Protein AF-A0A812SVC3-F1 (afdb_monomer_lite)

Sequence (227 aa):
NTCVLRSTDLGKRIGLVLLKLVWSSFFDDFTNVTRDVLANNTRWAIETLFDLLGVNFDRDGKKAPPYAPVFNMLGLQMDLAESCERRISVGHTDSRRSELLEFLQSILDQGSLEPRVFERLRGRMVFFEGFSFGRVPNRAVRTLSAACRNASTSDRLHRELVLCIGALMDRVKCASPLIIQPCSRETWILFTDGACEPEKCWGGVGAVLFGPNRRVYPGYDKEQRAA

Secondary structure (DSSP, 8-state):
------HHHHHHHIIIIIS--EEEEETTEEEEE--GGGHHHHHHHHHHHHHHHT----SSSTTSPPP-SEEEETTEEEE-TTGGGT-EEEEE-HHHHHHHHHHHHHHHHH-EE-HHHHHHHHHHHHHHHHTBSSSTTHHHHHHHHHHHHH--S-EE--HHHHHHHHHHHHHHHHPPBEEE-PPPS---EEEEEEEEEGGGTEEEEEEEEE-TTS-EEE---EEEE--

Organism: Symbiodinium pilosum (NCBI:txid2952)

Structure (mmCIF, N/CA/C/O backbone):
data_AF-A0A812SVC3-F1
#
_entry.id   AF-A0A812SVC3-F1
#
loop_
_atom_site.group_PDB
_atom_site.id
_atom_site.type_symbol
_atom_site.label_atom_id
_atom_site.label_alt_id
_atom_site.label_comp_id
_atom_site.label_asym_id
_atom_site.label_entity_id
_atom_site.label_seq_id
_atom_site.pdbx_PDB_ins_code
_atom_site.Cartn_x
_atom_site.Cartn_y
_atom_site.Cartn_z
_atom_site.occupancy
_atom_site.B_iso_or_equiv
_atom_site.auth_seq_id
_atom_site.auth_comp_id
_atom_site.auth_asym_id
_atom_site.auth_atom_id
_atom_site.pdbx_PDB_model_num
ATOM 1 N N . ASN A 1 1 ? 37.285 15.388 2.255 1.00 31.94 1 ASN A N 1
ATOM 2 C CA . ASN A 1 1 ? 36.191 16.048 1.510 1.00 31.94 1 ASN A CA 1
ATOM 3 C C . ASN A 1 1 ? 35.241 15.013 0.941 1.00 31.94 1 ASN A C 1
ATOM 5 O O . ASN A 1 1 ? 35.299 14.704 -0.240 1.00 31.94 1 ASN A O 1
ATOM 9 N N . THR A 1 2 ? 34.382 14.452 1.785 1.00 25.86 2 THR A N 1
ATOM 10 C CA . THR A 1 2 ? 33.339 13.515 1.357 1.00 25.86 2 THR A CA 1
ATOM 11 C C . THR A 1 2 ? 32.116 14.349 1.006 1.00 25.86 2 THR A C 1
ATOM 13 O O . THR A 1 2 ? 31.318 14.709 1.868 1.00 25.86 2 THR A O 1
ATOM 16 N N . CYS A 1 3 ? 32.032 14.764 -0.256 1.00 27.50 3 CYS A N 1
ATOM 17 C CA . CYS A 1 3 ? 30.838 15.407 -0.780 1.00 27.50 3 CYS A CA 1
ATOM 18 C C . CYS A 1 3 ? 29.759 14.326 -0.893 1.00 27.50 3 CYS A C 1
ATOM 20 O O . CYS A 1 3 ? 29.703 13.597 -1.881 1.00 27.50 3 CYS A O 1
ATOM 22 N N . VAL A 1 4 ? 28.930 14.181 0.142 1.00 35.06 4 VAL A N 1
ATOM 23 C CA . VAL A 1 4 ? 27.678 13.423 0.049 1.00 35.06 4 VAL A CA 1
ATOM 24 C C . VAL A 1 4 ? 26.728 14.274 -0.791 1.00 35.06 4 VAL A C 1
ATOM 26 O O . VAL A 1 4 ? 25.884 15.010 -0.283 1.00 35.06 4 VAL A O 1
ATOM 29 N N . LEU A 1 5 ? 26.928 14.239 -2.111 1.00 34.00 5 LEU A N 1
ATOM 30 C CA . LEU A 1 5 ? 25.916 14.670 -3.065 1.00 34.00 5 LEU A CA 1
ATOM 31 C C . LEU A 1 5 ? 24.635 13.916 -2.708 1.00 34.00 5 LEU A C 1
ATOM 33 O O . LEU A 1 5 ? 24.683 12.719 -2.431 1.00 34.00 5 LEU A O 1
ATOM 37 N N . ARG A 1 6 ? 23.492 14.610 -2.700 1.00 42.56 6 ARG A N 1
ATOM 38 C CA . ARG A 1 6 ? 22.161 13.993 -2.602 1.00 42.56 6 ARG A CA 1
ATOM 39 C C . ARG A 1 6 ? 21.961 13.068 -3.819 1.00 42.56 6 ARG A C 1
ATOM 41 O O . ARG A 1 6 ? 21.332 13.460 -4.800 1.00 42.56 6 ARG A O 1
ATOM 48 N N . SER A 1 7 ? 22.564 11.878 -3.786 1.00 52.34 7 SER A N 1
ATOM 49 C CA . SER A 1 7 ? 22.768 10.971 -4.925 1.00 52.34 7 SER A CA 1
ATOM 50 C C . SER A 1 7 ? 21.450 10.559 -5.576 1.00 52.34 7 SER A C 1
ATOM 52 O O . SER A 1 7 ? 21.367 10.437 -6.796 1.00 52.34 7 SER A O 1
ATOM 54 N N . THR A 1 8 ? 20.387 10.460 -4.778 1.00 55.81 8 THR A N 1
ATOM 55 C CA . THR A 1 8 ? 19.049 10.081 -5.232 1.00 55.81 8 THR A CA 1
ATOM 56 C C . THR A 1 8 ? 18.432 11.090 -6.200 1.00 55.81 8 THR A C 1
ATOM 58 O O . THR A 1 8 ? 17.732 10.687 -7.124 1.00 55.81 8 THR A O 1
ATOM 61 N N . ASP A 1 9 ? 18.661 12.398 -6.027 1.00 62.97 9 ASP A N 1
ATOM 62 C CA . ASP A 1 9 ? 18.043 13.409 -6.905 1.00 62.97 9 ASP A CA 1
ATOM 63 C C . ASP A 1 9 ? 18.792 13.531 -8.241 1.00 62.97 9 ASP A C 1
ATOM 65 O O . ASP A 1 9 ? 18.187 13.679 -9.304 1.00 62.97 9 ASP A O 1
ATOM 69 N N . LEU A 1 10 ? 20.119 13.371 -8.204 1.00 64.38 10 LEU A N 1
ATOM 70 C CA . LEU A 1 10 ? 20.946 13.321 -9.406 1.00 64.38 10 LEU A CA 1
ATOM 71 C C . LEU A 1 10 ? 20.657 12.058 -10.228 1.00 64.38 10 LEU A C 1
ATOM 73 O O . LEU A 1 10 ? 20.408 12.163 -11.427 1.00 64.38 10 LEU A O 1
ATOM 77 N N . GLY A 1 11 ? 20.604 10.887 -9.585 1.00 67.88 11 GLY A N 1
ATOM 78 C CA . GLY A 1 11 ? 20.256 9.627 -10.247 1.00 67.88 11 GLY A CA 1
ATOM 79 C C . GLY A 1 11 ? 18.874 9.680 -10.905 1.00 67.88 11 GLY A C 1
ATOM 80 O O . GLY A 1 11 ? 18.720 9.263 -12.052 1.00 67.88 11 GLY A O 1
ATOM 81 N N . LYS A 1 12 ? 17.880 10.286 -10.235 1.00 71.12 12 LYS A N 1
ATOM 82 C CA . LYS A 1 12 ? 16.552 10.542 -10.824 1.00 71.12 12 LYS A CA 1
ATOM 83 C C . LYS A 1 12 ? 16.621 11.415 -12.065 1.00 71.12 12 LYS A C 1
ATOM 85 O O . LYS A 1 12 ? 16.025 11.073 -13.082 1.00 71.12 12 LYS A O 1
ATOM 90 N N . ARG A 1 13 ? 17.327 12.546 -11.989 1.00 76.56 13 ARG A N 1
ATOM 91 C CA . ARG A 1 13 ? 17.437 13.486 -13.111 1.00 76.56 13 ARG A CA 1
ATOM 92 C C . ARG A 1 13 ? 18.157 12.860 -14.296 1.00 76.56 13 ARG A C 1
ATOM 94 O O . ARG A 1 13 ? 17.698 13.030 -15.416 1.00 76.56 13 ARG A O 1
ATOM 101 N N . ILE A 1 14 ? 19.228 12.108 -14.067 1.00 78.31 14 ILE A N 1
ATOM 102 C CA . ILE A 1 14 ? 19.950 11.426 -15.143 1.00 78.31 14 ILE A CA 1
ATOM 103 C C . ILE A 1 14 ? 19.043 10.384 -15.816 1.00 78.31 14 ILE A C 1
ATOM 105 O O . ILE A 1 14 ? 18.843 10.448 -17.028 1.00 78.31 14 ILE A O 1
ATOM 109 N N . GLY A 1 15 ? 18.416 9.488 -15.048 1.00 76.12 15 GLY A N 1
ATOM 110 C CA . GLY A 1 15 ? 17.528 8.463 -15.608 1.00 76.12 15 GLY A CA 1
ATOM 111 C C . GLY A 1 15 ? 16.327 9.049 -16.364 1.00 76.12 15 GLY A C 1
ATOM 112 O O . GLY A 1 15 ? 16.048 8.665 -17.501 1.00 76.12 15 GLY A O 1
ATOM 113 N N . LEU A 1 16 ? 15.641 10.031 -15.774 1.00 80.25 16 LEU A N 1
ATOM 114 C CA . LEU A 1 16 ? 14.421 10.604 -16.349 1.00 80.25 16 LEU A CA 1
ATOM 115 C C . LEU A 1 16 ? 14.705 11.592 -17.492 1.00 80.25 16 LEU A C 1
ATOM 117 O O . LEU A 1 16 ? 14.004 11.598 -18.503 1.00 80.25 16 LEU A O 1
ATOM 121 N N . VAL A 1 17 ? 15.709 12.463 -17.343 1.00 79.12 17 VAL A N 1
ATOM 122 C CA . VAL A 1 17 ? 15.957 13.563 -18.290 1.00 79.12 17 VAL A CA 1
ATOM 123 C C . VAL A 1 17 ? 16.889 13.137 -19.414 1.00 79.12 17 VAL A C 1
ATOM 125 O O . VAL A 1 17 ? 16.573 13.442 -20.567 1.00 79.12 17 VAL A O 1
ATOM 128 N N . LEU A 1 18 ? 17.996 12.456 -19.097 1.00 79.94 18 LEU A N 1
ATOM 129 C CA . LEU A 1 18 ? 18.994 12.053 -20.092 1.00 79.94 18 LEU A CA 1
ATOM 130 C C . LEU A 1 18 ? 18.579 10.763 -20.799 1.00 79.94 18 LEU A C 1
ATOM 132 O O . LEU A 1 18 ? 18.560 10.736 -22.025 1.00 79.94 18 LEU A O 1
ATOM 136 N N . LEU A 1 19 ? 18.183 9.730 -20.047 1.00 80.62 19 LEU A N 1
ATOM 137 C CA . LEU A 1 19 ? 17.830 8.427 -20.630 1.00 80.62 19 LEU A CA 1
ATOM 138 C C . LEU A 1 19 ? 16.348 8.295 -21.023 1.00 80.62 19 LEU A C 1
ATOM 140 O O . LEU A 1 19 ? 15.983 7.329 -21.688 1.00 80.62 19 LEU A O 1
ATOM 144 N N . LYS A 1 20 ? 15.492 9.255 -20.637 1.00 83.38 20 LYS A N 1
ATOM 145 C CA . LYS A 1 20 ? 14.034 9.239 -20.890 1.00 83.38 20 LYS A CA 1
ATOM 146 C C . LYS A 1 20 ? 13.333 7.980 -20.363 1.00 83.38 20 LYS A C 1
ATOM 148 O O . LYS A 1 20 ? 12.343 7.528 -20.937 1.00 83.38 20 LYS A O 1
ATOM 153 N N . LEU A 1 21 ? 13.830 7.425 -19.259 1.00 85.44 21 LEU A N 1
ATOM 154 C CA . LEU A 1 21 ? 13.282 6.218 -18.644 1.00 85.44 21 LEU A CA 1
ATOM 155 C C . LEU A 1 21 ? 12.211 6.562 -17.608 1.00 85.44 21 LEU A C 1
ATOM 157 O O . LEU A 1 21 ? 12.341 7.542 -16.872 1.00 85.44 21 LEU A O 1
ATOM 161 N N . VAL A 1 22 ? 11.183 5.716 -17.493 1.00 83.75 22 VAL A N 1
ATOM 162 C CA . VAL A 1 22 ? 10.300 5.739 -16.319 1.00 83.75 22 VAL A CA 1
ATOM 163 C C . VAL A 1 22 ? 11.099 5.156 -15.162 1.00 83.75 22 VAL A C 1
ATOM 165 O O . VAL A 1 22 ? 11.321 3.950 -15.100 1.00 83.75 22 VAL A O 1
ATOM 168 N N . TRP A 1 23 ? 11.584 6.034 -14.290 1.00 83.38 23 TRP A N 1
ATOM 169 C CA . TRP A 1 23 ? 12.634 5.736 -13.323 1.00 83.38 23 TRP A CA 1
ATOM 170 C C . TRP A 1 23 ? 12.285 6.276 -11.940 1.00 83.38 23 TRP A C 1
ATOM 172 O O . TRP A 1 23 ? 11.889 7.434 -11.788 1.00 83.38 23 TRP A O 1
ATOM 182 N N . SER A 1 24 ? 12.500 5.452 -10.920 1.00 83.12 24 SER A N 1
ATOM 183 C CA . SER A 1 24 ? 12.445 5.839 -9.518 1.00 83.12 24 SER A CA 1
ATOM 184 C C . SER A 1 24 ? 13.738 5.437 -8.814 1.00 83.12 24 SER A C 1
ATOM 186 O O . SER A 1 24 ? 14.333 4.403 -9.107 1.00 83.12 24 SER A O 1
ATOM 188 N N . SER A 1 25 ? 14.155 6.274 -7.868 1.00 82.50 25 SER A N 1
ATOM 189 C CA . SER A 1 25 ? 15.278 6.015 -6.966 1.00 82.50 25 SER A CA 1
ATOM 190 C C . SER A 1 25 ? 14.833 6.321 -5.543 1.00 82.50 25 SER A C 1
ATOM 192 O O . SER A 1 25 ? 14.309 7.407 -5.255 1.00 82.50 25 SER A O 1
ATOM 194 N N . PHE A 1 26 ? 15.018 5.363 -4.651 1.00 79.31 26 PHE A N 1
ATOM 195 C CA . PHE A 1 26 ? 14.734 5.525 -3.237 1.00 79.31 26 PHE A CA 1
ATOM 196 C C . PHE A 1 26 ? 15.863 4.892 -2.432 1.00 79.31 26 PHE A C 1
ATOM 198 O O . PHE A 1 26 ? 15.970 3.675 -2.362 1.00 79.31 26 PHE A O 1
ATOM 205 N N . PHE A 1 27 ? 16.717 5.738 -1.848 1.00 80.25 27 PHE A N 1
ATOM 206 C CA . PHE A 1 27 ? 18.017 5.323 -1.311 1.00 80.25 27 PHE A CA 1
ATOM 207 C C . PHE A 1 27 ? 18.795 4.506 -2.355 1.00 80.25 27 PHE A C 1
ATOM 209 O O . PHE A 1 27 ? 19.098 5.047 -3.420 1.00 80.25 27 PHE A O 1
ATOM 216 N N . ASP A 1 28 ? 19.058 3.234 -2.063 1.00 81.44 28 ASP A N 1
ATOM 217 C CA . ASP A 1 28 ? 19.824 2.319 -2.911 1.00 81.44 28 ASP A CA 1
ATOM 218 C C . ASP A 1 28 ? 18.935 1.516 -3.880 1.00 81.44 28 ASP A C 1
ATOM 220 O O . ASP A 1 28 ? 19.447 0.825 -4.759 1.00 81.44 28 ASP A O 1
ATOM 224 N N . ASP A 1 29 ? 17.606 1.624 -3.760 1.00 81.69 29 ASP A N 1
ATOM 225 C CA . ASP A 1 29 ? 16.662 0.931 -4.634 1.00 81.69 29 ASP A CA 1
ATOM 226 C C . ASP A 1 29 ? 16.394 1.758 -5.896 1.00 81.69 29 ASP A C 1
ATOM 228 O O . ASP A 1 29 ? 15.804 2.847 -5.854 1.00 81.69 29 ASP A O 1
ATOM 232 N N . PHE A 1 30 ? 16.792 1.206 -7.041 1.00 84.88 30 PHE A N 1
ATOM 233 C CA . PHE A 1 30 ? 16.504 1.753 -8.361 1.00 84.88 30 PHE A CA 1
ATOM 234 C C . PHE A 1 30 ? 15.489 0.869 -9.071 1.00 84.88 30 PHE A C 1
ATOM 236 O O . PHE A 1 30 ? 15.696 -0.327 -9.259 1.00 84.88 30 PHE A O 1
ATOM 243 N N . THR A 1 31 ? 14.374 1.459 -9.484 1.00 88.00 31 THR A N 1
ATOM 244 C CA . THR A 1 31 ? 13.311 0.732 -10.179 1.00 88.00 31 THR A CA 1
ATOM 245 C C . THR A 1 31 ? 12.939 1.472 -11.438 1.00 88.00 31 THR A C 1
ATOM 247 O O . THR A 1 31 ? 12.787 2.695 -11.440 1.00 88.00 31 THR A O 1
ATOM 250 N N . ASN A 1 32 ? 12.781 0.718 -12.517 1.00 90.94 32 ASN A N 1
ATOM 251 C CA . ASN A 1 32 ? 12.386 1.263 -13.795 1.00 90.94 32 ASN A CA 1
ATOM 252 C C . ASN A 1 32 ? 11.254 0.436 -14.403 1.00 90.94 32 ASN A C 1
ATOM 254 O O . ASN A 1 32 ? 11.120 -0.755 -14.129 1.00 90.94 32 ASN A O 1
ATOM 258 N N . VAL A 1 33 ? 10.443 1.098 -15.217 1.00 90.25 33 VAL A N 1
ATOM 259 C CA . VAL A 1 33 ? 9.373 0.470 -15.988 1.00 90.25 33 VAL A CA 1
ATOM 260 C C . VAL A 1 33 ? 9.636 0.756 -17.456 1.00 90.25 33 VAL A C 1
ATOM 262 O O . VAL A 1 33 ? 9.908 1.890 -17.849 1.00 90.25 33 VAL A O 1
ATOM 265 N N . THR A 1 34 ? 9.547 -0.274 -18.284 1.00 91.31 34 THR A N 1
ATOM 266 C CA . THR A 1 34 ? 9.776 -0.158 -19.720 1.00 91.31 34 THR A CA 1
ATOM 267 C C . THR A 1 34 ? 8.871 -1.117 -20.476 1.00 91.31 34 THR A C 1
ATOM 269 O O . THR A 1 34 ? 8.269 -2.020 -19.897 1.00 91.31 34 THR A O 1
ATOM 272 N N . ARG A 1 35 ? 8.737 -0.893 -21.783 1.00 89.00 35 ARG A N 1
ATOM 273 C CA . ARG A 1 35 ? 8.031 -1.830 -22.658 1.00 89.00 35 ARG A CA 1
ATOM 274 C C . ARG A 1 35 ? 8.890 -3.071 -22.842 1.00 89.00 35 ARG A C 1
ATOM 276 O O . ARG A 1 35 ? 10.103 -2.946 -22.974 1.00 89.00 35 ARG A O 1
ATOM 283 N N . ASP A 1 36 ? 8.253 -4.228 -22.956 1.00 89.56 36 ASP A N 1
ATOM 284 C CA . ASP A 1 36 ? 8.947 -5.511 -23.111 1.00 89.56 36 ASP A CA 1
ATOM 285 C C . ASP A 1 36 ? 9.950 -5.503 -24.282 1.00 89.56 36 ASP A C 1
ATOM 287 O O . ASP A 1 36 ? 11.126 -5.813 -24.120 1.00 89.56 36 ASP A O 1
ATOM 291 N N . VAL A 1 37 ? 9.543 -4.950 -25.432 1.00 92.12 37 VAL A N 1
ATOM 292 C CA . VAL A 1 37 ? 10.406 -4.794 -26.622 1.00 92.12 37 VAL A CA 1
ATOM 293 C C . VAL A 1 37 ? 11.640 -3.901 -26.409 1.00 92.12 37 VAL A C 1
ATOM 295 O O . VAL A 1 37 ? 12.559 -3.921 -27.221 1.00 92.12 37 VAL A O 1
ATOM 298 N N . LEU A 1 38 ? 11.666 -3.095 -25.343 1.00 92.00 38 LEU A N 1
ATOM 29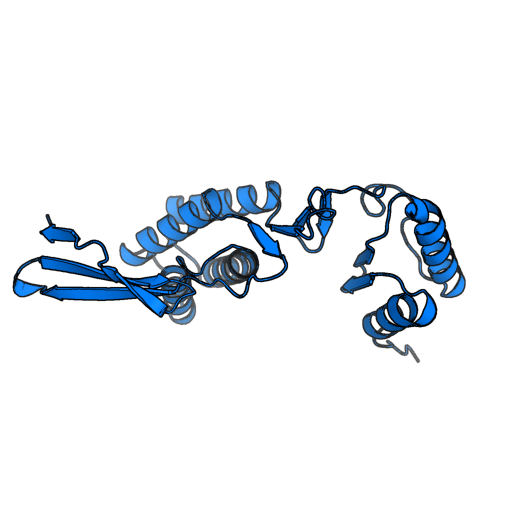9 C CA . LEU A 1 38 ? 12.779 -2.215 -24.979 1.00 92.00 38 LEU A CA 1
ATOM 300 C C . LEU A 1 38 ? 13.548 -2.709 -23.749 1.00 92.00 38 LEU A C 1
ATOM 302 O O . LEU A 1 38 ? 14.564 -2.104 -23.415 1.00 92.00 38 LEU A O 1
ATOM 306 N N . ALA A 1 39 ? 13.116 -3.788 -23.093 1.00 91.31 39 ALA A N 1
ATOM 307 C CA . ALA A 1 39 ? 13.654 -4.243 -21.811 1.00 91.31 39 ALA A CA 1
ATOM 308 C C . ALA A 1 39 ? 15.181 -4.410 -21.822 1.00 91.31 39 ALA A C 1
ATOM 310 O O . ALA A 1 39 ? 15.872 -3.890 -20.942 1.00 91.31 39 ALA A O 1
ATOM 311 N N . ASN A 1 40 ? 15.717 -5.053 -22.863 1.00 91.75 40 ASN A N 1
ATOM 312 C CA . ASN A 1 40 ? 17.158 -5.267 -23.020 1.00 91.75 40 ASN A CA 1
ATOM 313 C C . ASN A 1 40 ? 17.923 -3.952 -23.221 1.00 91.75 40 ASN A C 1
ATOM 315 O O . ASN A 1 40 ? 18.942 -3.730 -22.573 1.00 91.75 40 ASN A O 1
ATOM 319 N N . ASN A 1 41 ? 17.403 -3.053 -24.063 1.00 92.88 41 ASN A N 1
ATOM 320 C CA . ASN A 1 41 ? 18.025 -1.750 -24.317 1.00 92.88 41 ASN A CA 1
ATOM 321 C C . ASN A 1 41 ? 17.999 -0.870 -23.063 1.00 92.88 41 ASN A C 1
ATOM 323 O O . ASN A 1 41 ? 18.987 -0.217 -22.738 1.00 92.88 41 ASN A O 1
ATOM 327 N N . THR A 1 42 ? 16.876 -0.871 -22.340 1.00 91.69 42 THR A N 1
ATOM 328 C CA . THR A 1 42 ? 16.729 -0.142 -21.081 1.00 91.69 42 THR A CA 1
ATOM 329 C C . THR A 1 42 ? 17.698 -0.670 -20.028 1.00 91.69 42 THR A C 1
ATOM 331 O O . THR A 1 42 ? 18.396 0.130 -19.413 1.00 91.69 42 THR A O 1
ATOM 334 N N . ARG A 1 43 ? 17.794 -1.996 -19.852 1.00 90.75 43 ARG A N 1
ATOM 335 C CA . ARG A 1 43 ? 18.776 -2.610 -18.946 1.00 90.75 43 ARG A CA 1
ATOM 336 C C . ARG A 1 43 ? 20.194 -2.181 -19.304 1.00 90.75 43 ARG A C 1
ATOM 338 O O . ARG A 1 43 ? 20.878 -1.624 -18.456 1.00 90.75 43 ARG A O 1
ATOM 345 N N . TRP A 1 44 ? 20.594 -2.367 -20.560 1.00 91.81 44 TRP A N 1
ATOM 346 C CA . TRP A 1 44 ? 21.938 -2.026 -21.018 1.00 91.81 44 TRP A CA 1
ATOM 347 C C . TRP A 1 44 ? 22.287 -0.551 -20.771 1.00 91.81 44 TRP A C 1
ATOM 349 O O . TRP A 1 44 ? 23.380 -0.243 -20.296 1.00 91.81 44 TRP A O 1
ATOM 359 N N . ALA A 1 45 ? 21.349 0.368 -21.025 1.00 91.56 45 ALA A N 1
ATOM 360 C CA . ALA A 1 45 ? 21.549 1.793 -20.772 1.00 91.56 45 ALA A CA 1
ATOM 361 C C . ALA A 1 45 ? 21.743 2.110 -19.278 1.00 91.56 45 ALA A C 1
ATOM 363 O O . ALA A 1 45 ? 22.589 2.934 -18.931 1.00 91.56 45 ALA A O 1
ATOM 364 N N . ILE A 1 46 ? 20.976 1.460 -18.397 1.00 89.75 46 ILE A N 1
ATOM 365 C CA . ILE A 1 46 ? 21.080 1.637 -16.941 1.00 89.75 46 ILE A CA 1
ATOM 366 C C . ILE A 1 46 ? 22.406 1.078 -16.420 1.00 89.75 46 ILE A C 1
ATOM 368 O O . ILE A 1 46 ? 23.100 1.761 -15.672 1.00 89.75 46 ILE A O 1
ATOM 372 N N . GLU A 1 47 ? 22.773 -0.134 -16.834 1.00 91.00 47 GLU A N 1
ATOM 373 C CA . GLU A 1 47 ? 24.024 -0.781 -16.427 1.00 91.00 47 GLU A CA 1
ATOM 374 C C . GLU A 1 47 ? 25.236 0.037 -16.873 1.00 91.00 47 GLU A C 1
ATOM 376 O O . GLU A 1 47 ? 26.111 0.337 -16.066 1.00 91.00 47 GLU A O 1
ATOM 381 N N . THR A 1 48 ? 25.235 0.495 -18.128 1.00 91.25 48 THR A N 1
ATOM 382 C CA . THR A 1 48 ? 26.293 1.360 -18.666 1.00 91.25 48 THR A CA 1
ATOM 383 C C . THR A 1 48 ? 26.385 2.668 -17.883 1.00 91.25 48 THR A C 1
ATOM 385 O O . THR A 1 48 ? 27.480 3.141 -17.591 1.00 91.25 48 THR A O 1
ATOM 388 N N . LEU A 1 49 ? 25.247 3.262 -17.509 1.00 88.56 49 LEU A N 1
ATOM 389 C CA . LEU A 1 49 ? 25.240 4.465 -16.684 1.00 88.56 49 LEU A CA 1
ATOM 390 C C . LEU A 1 49 ? 25.871 4.210 -15.310 1.00 88.56 49 LEU A C 1
ATOM 392 O O . LEU A 1 49 ? 26.664 5.027 -14.845 1.00 88.56 49 LEU A O 1
ATOM 396 N N . PHE A 1 50 ? 25.514 3.111 -14.650 1.00 89.44 50 PHE A N 1
ATOM 397 C CA . PHE A 1 50 ? 26.077 2.767 -13.348 1.00 89.44 50 PHE A CA 1
ATOM 398 C C . PHE A 1 50 ? 27.573 2.474 -13.424 1.00 89.44 50 PHE A C 1
ATOM 400 O O . PHE A 1 50 ? 28.316 2.995 -12.593 1.00 89.44 50 PHE A O 1
ATOM 407 N N . ASP A 1 51 ? 28.025 1.770 -14.461 1.00 90.31 51 ASP A N 1
ATOM 408 C CA . ASP A 1 51 ? 29.446 1.532 -14.717 1.00 90.31 51 ASP A CA 1
ATOM 409 C C . ASP A 1 51 ? 30.209 2.852 -14.921 1.00 90.31 51 ASP A C 1
ATOM 411 O O . ASP A 1 51 ? 31.250 3.073 -14.303 1.00 90.31 51 ASP A O 1
ATOM 415 N N . LEU A 1 52 ? 29.666 3.777 -15.724 1.00 89.50 52 LEU A N 1
ATOM 416 C CA . LEU A 1 52 ? 30.264 5.099 -15.965 1.00 89.50 52 LEU A CA 1
ATOM 417 C C . LEU A 1 52 ? 30.341 5.960 -14.699 1.00 89.50 52 LEU A C 1
ATOM 419 O O . LEU A 1 52 ? 31.279 6.739 -14.535 1.00 89.50 52 LEU A O 1
ATOM 423 N N . LEU A 1 53 ? 29.351 5.841 -13.814 1.00 87.62 53 LEU A N 1
ATOM 424 C CA . LEU A 1 53 ? 29.318 6.555 -12.538 1.00 87.62 53 LEU A CA 1
ATOM 425 C C . LEU A 1 53 ? 30.139 5.861 -11.439 1.00 87.62 53 LEU A C 1
ATOM 427 O O . LEU A 1 53 ? 30.279 6.426 -10.354 1.00 87.62 53 LEU A O 1
ATOM 431 N N . GLY A 1 54 ? 30.666 4.658 -11.691 1.00 88.12 54 GLY A N 1
ATOM 432 C CA . GLY A 1 54 ? 31.355 3.848 -10.685 1.00 88.12 54 GLY A CA 1
ATOM 433 C C . GLY A 1 54 ? 30.435 3.377 -9.552 1.00 88.12 54 GLY A C 1
ATOM 434 O O . GLY A 1 54 ? 30.884 3.214 -8.418 1.00 88.12 54 GLY A O 1
ATOM 435 N N . VAL A 1 55 ? 29.139 3.211 -9.830 1.00 87.31 55 VAL A N 1
ATOM 436 C CA . VAL A 1 55 ? 28.158 2.701 -8.865 1.00 87.31 55 VAL A CA 1
ATOM 437 C C . VAL A 1 55 ? 28.263 1.182 -8.818 1.00 87.31 55 VAL A C 1
ATOM 439 O O . VAL A 1 55 ? 28.113 0.516 -9.835 1.00 87.31 55 VAL A O 1
ATOM 442 N N . ASN A 1 56 ? 28.470 0.624 -7.626 1.00 85.56 56 ASN A N 1
ATOM 443 C CA . ASN A 1 56 ? 28.390 -0.820 -7.423 1.00 85.56 56 ASN A CA 1
ATOM 444 C C . ASN A 1 56 ? 26.922 -1.237 -7.317 1.00 85.56 56 ASN A C 1
ATOM 446 O O . ASN A 1 56 ? 26.209 -0.764 -6.432 1.00 85.56 56 ASN A O 1
ATOM 450 N N . PHE A 1 57 ? 26.486 -2.133 -8.197 1.00 85.44 57 PHE A N 1
ATOM 451 C CA . PHE A 1 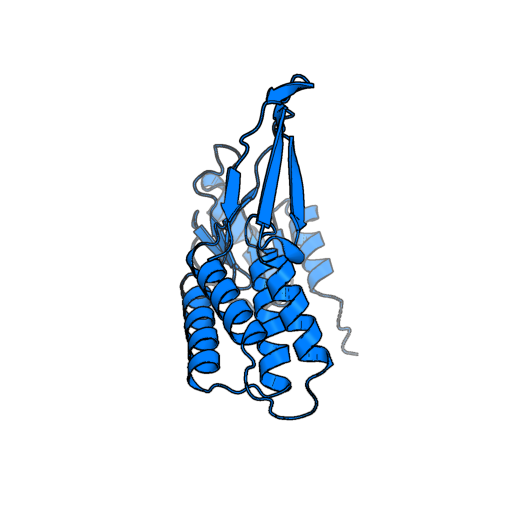57 ? 25.123 -2.650 -8.217 1.00 85.44 57 PHE A CA 1
ATOM 452 C C . PHE A 1 57 ? 25.116 -4.154 -8.492 1.00 85.44 57 PHE A C 1
ATOM 454 O O . PHE A 1 57 ? 26.033 -4.699 -9.109 1.00 85.44 57 PHE A O 1
ATOM 461 N N . ASP A 1 58 ? 24.063 -4.822 -8.031 1.00 84.19 58 ASP A N 1
ATOM 462 C CA . ASP A 1 58 ? 23.849 -6.236 -8.314 1.00 84.19 58 ASP A CA 1
ATOM 463 C C . ASP A 1 58 ? 23.321 -6.381 -9.747 1.00 84.19 58 ASP A C 1
ATOM 465 O O . ASP A 1 58 ? 22.319 -5.765 -10.104 1.00 84.19 58 ASP A O 1
ATOM 469 N N . ARG A 1 59 ? 24.001 -7.177 -10.579 1.00 81.69 59 ARG A N 1
ATOM 470 C CA . ARG A 1 59 ? 23.581 -7.458 -11.967 1.00 81.69 59 ARG A CA 1
ATOM 471 C C . ARG A 1 59 ? 22.609 -8.628 -12.064 1.00 81.69 59 ARG A C 1
ATOM 473 O O . ARG A 1 59 ? 21.764 -8.656 -12.950 1.00 81.69 59 ARG A O 1
ATOM 480 N N . ASP A 1 60 ? 22.709 -9.551 -11.113 1.00 79.62 60 ASP A N 1
ATOM 481 C CA . ASP A 1 60 ? 21.918 -10.771 -11.049 1.00 79.62 60 ASP A CA 1
ATOM 482 C C . ASP A 1 60 ? 21.457 -11.053 -9.613 1.00 79.62 60 ASP A C 1
ATOM 484 O O . ASP A 1 60 ? 22.008 -10.555 -8.628 1.00 79.62 60 ASP A O 1
ATOM 488 N N . GLY A 1 61 ? 20.439 -11.903 -9.485 1.00 80.69 61 GLY A N 1
ATOM 489 C CA . GLY A 1 61 ? 19.930 -12.375 -8.200 1.00 80.69 61 GLY A CA 1
ATOM 490 C C . GLY A 1 61 ? 18.720 -11.591 -7.692 1.00 80.69 61 GLY A C 1
ATOM 491 O O . GLY A 1 61 ? 18.013 -10.923 -8.440 1.00 80.69 61 GLY A O 1
ATOM 492 N N . LYS A 1 62 ? 18.437 -11.702 -6.388 1.00 76.38 62 LYS A N 1
ATOM 493 C CA . LYS A 1 62 ? 17.171 -11.216 -5.799 1.00 76.38 62 LYS A CA 1
ATOM 494 C C . LYS A 1 62 ? 16.970 -9.700 -5.890 1.00 76.38 62 LYS A C 1
ATOM 496 O O . LYS A 1 62 ? 15.831 -9.251 -5.838 1.00 76.38 62 LYS A O 1
ATOM 501 N N . LYS A 1 63 ? 18.056 -8.932 -5.992 1.00 76.50 63 LYS A N 1
ATOM 502 C CA . LYS A 1 63 ? 18.034 -7.466 -6.102 1.00 76.50 63 LYS A CA 1
ATOM 503 C C . LYS A 1 63 ? 18.000 -6.967 -7.549 1.00 76.50 63 LYS A C 1
ATOM 505 O O . LYS A 1 63 ? 17.668 -5.810 -7.771 1.00 76.50 63 LYS A O 1
ATOM 510 N N . ALA A 1 64 ? 18.273 -7.848 -8.511 1.00 81.00 64 ALA A N 1
ATOM 511 C CA . ALA A 1 64 ? 18.183 -7.577 -9.941 1.00 81.00 64 ALA A CA 1
ATOM 512 C C . ALA A 1 64 ? 17.337 -8.654 -10.640 1.00 81.00 64 ALA A C 1
ATOM 514 O O . ALA A 1 64 ? 17.838 -9.412 -11.474 1.00 81.00 64 ALA A O 1
ATOM 515 N N . PRO A 1 65 ? 16.045 -8.776 -10.278 1.00 84.75 65 PRO A N 1
ATOM 516 C CA . PRO A 1 65 ? 15.165 -9.717 -10.948 1.00 84.75 65 PRO A CA 1
ATOM 517 C C . PRO A 1 65 ? 14.993 -9.344 -12.433 1.00 84.75 65 PRO A C 1
ATOM 519 O O . PRO A 1 65 ? 15.156 -8.180 -12.820 1.00 84.75 65 PRO A O 1
ATOM 522 N N . PRO A 1 66 ? 14.638 -10.316 -13.292 1.00 86.94 66 PRO A N 1
ATOM 523 C CA . PRO A 1 66 ? 14.225 -10.014 -14.655 1.00 86.94 66 PRO A CA 1
ATOM 524 C C . PRO A 1 66 ? 12.987 -9.110 -14.660 1.00 86.94 66 PRO A C 1
ATOM 526 O O . PRO A 1 66 ? 12.215 -9.087 -13.699 1.00 86.94 66 PRO A O 1
ATOM 529 N N . TYR A 1 67 ? 12.786 -8.382 -15.760 1.00 90.25 67 TYR A N 1
ATOM 530 C CA . TYR A 1 67 ? 11.556 -7.617 -15.944 1.00 90.25 67 TYR A CA 1
ATOM 531 C C . TYR A 1 67 ? 10.349 -8.547 -15.876 1.00 90.25 67 TYR A C 1
ATOM 533 O O . TYR A 1 67 ? 10.326 -9.610 -16.494 1.00 90.25 67 TYR A O 1
ATOM 541 N N . ALA A 1 68 ? 9.350 -8.121 -15.116 1.00 91.75 68 ALA A N 1
ATOM 542 C CA . ALA A 1 68 ? 8.114 -8.848 -14.919 1.00 91.75 68 ALA A CA 1
ATOM 543 C C . ALA A 1 68 ? 6.948 -7.852 -14.835 1.00 91.75 68 ALA A C 1
ATOM 545 O O . ALA A 1 68 ? 7.145 -6.719 -14.381 1.00 91.75 68 ALA A O 1
ATOM 546 N N . PRO A 1 69 ? 5.731 -8.257 -15.243 1.00 92.25 69 PRO A N 1
ATOM 547 C CA . PRO A 1 69 ? 4.542 -7.416 -15.116 1.00 92.25 69 PRO A CA 1
ATOM 548 C C . PRO A 1 69 ? 4.181 -7.144 -13.651 1.00 92.25 69 PRO A C 1
ATOM 550 O O . PRO A 1 69 ? 3.587 -6.112 -13.356 1.00 92.25 69 PRO A O 1
ATOM 553 N N . VAL A 1 70 ? 4.570 -8.041 -12.740 1.00 93.31 70 VAL A N 1
ATOM 554 C CA . VAL A 1 70 ? 4.391 -7.895 -11.294 1.00 93.31 70 VAL A CA 1
ATOM 555 C C . VAL A 1 70 ? 5.756 -7.888 -10.625 1.00 93.31 70 VAL A C 1
ATOM 557 O O . VAL A 1 70 ? 6.559 -8.797 -10.841 1.00 93.31 70 VAL A O 1
ATOM 560 N N . PHE A 1 71 ? 6.022 -6.886 -9.794 1.00 91.81 71 PHE A N 1
ATOM 561 C CA . PHE A 1 71 ? 7.272 -6.785 -9.045 1.00 91.81 71 PHE A CA 1
ATOM 562 C C . PHE A 1 71 ? 7.057 -6.127 -7.683 1.00 91.81 71 PHE A C 1
ATOM 564 O O . PHE A 1 71 ? 6.065 -5.439 -7.455 1.00 91.81 71 PHE A O 1
ATOM 571 N N . ASN A 1 72 ? 8.007 -6.320 -6.768 1.00 90.88 72 ASN A N 1
ATOM 572 C CA . ASN A 1 72 ? 7.954 -5.721 -5.438 1.00 90.88 72 ASN A CA 1
ATOM 573 C C . ASN A 1 72 ? 8.924 -4.542 -5.336 1.00 90.88 72 ASN A C 1
ATOM 575 O O . ASN A 1 72 ? 10.061 -4.631 -5.793 1.00 90.88 72 ASN A O 1
ATOM 579 N N . MET A 1 73 ? 8.490 -3.457 -4.702 1.00 87.06 73 MET A N 1
ATOM 580 C CA . MET A 1 73 ? 9.294 -2.260 -4.462 1.00 87.06 73 MET A CA 1
ATOM 581 C C . MET A 1 73 ? 8.843 -1.594 -3.158 1.00 87.06 73 MET A C 1
ATOM 583 O O . MET A 1 73 ? 7.649 -1.434 -2.930 1.00 87.06 73 MET A O 1
ATOM 587 N N . LEU A 1 74 ? 9.784 -1.179 -2.299 1.00 85.62 74 LEU A N 1
ATOM 588 C CA . LEU A 1 74 ? 9.501 -0.430 -1.058 1.00 85.62 74 LEU A CA 1
ATOM 589 C C . LEU A 1 74 ? 8.488 -1.101 -0.110 1.00 85.62 74 LEU A C 1
ATOM 591 O O . LEU A 1 74 ? 7.746 -0.432 0.607 1.00 85.62 74 LEU A O 1
ATOM 595 N N . GLY A 1 75 ? 8.446 -2.436 -0.102 1.00 87.00 75 GLY A N 1
ATOM 596 C CA . GLY A 1 75 ? 7.483 -3.208 0.692 1.00 87.00 75 GLY A CA 1
ATOM 597 C C . GLY A 1 75 ? 6.074 -3.287 0.090 1.00 87.00 75 GLY A C 1
ATOM 598 O O . GLY A 1 75 ? 5.170 -3.810 0.741 1.00 87.00 75 GLY A O 1
ATOM 599 N N . LEU A 1 76 ? 5.896 -2.803 -1.139 1.00 92.25 76 LEU A N 1
ATOM 600 C CA . LEU A 1 76 ? 4.671 -2.886 -1.926 1.00 92.25 76 LEU A CA 1
ATOM 601 C C . LEU A 1 76 ? 4.845 -3.864 -3.087 1.00 92.25 76 LEU A C 1
ATOM 603 O O . LEU A 1 76 ? 5.963 -4.129 -3.527 1.00 92.25 76 LEU A O 1
ATOM 607 N N . GLN A 1 77 ? 3.725 -4.367 -3.586 1.00 94.06 77 GLN A N 1
ATOM 608 C CA . GLN A 1 77 ? 3.615 -5.086 -4.843 1.00 94.06 77 GLN A CA 1
ATOM 609 C C . GLN A 1 77 ? 3.003 -4.151 -5.885 1.00 94.06 77 GLN A C 1
ATOM 611 O O . GLN A 1 77 ? 1.939 -3.566 -5.667 1.00 94.06 77 GLN A O 1
ATOM 616 N N . MET A 1 78 ? 3.701 -4.013 -7.003 1.00 93.12 78 MET A N 1
ATOM 617 C CA . MET A 1 78 ? 3.273 -3.280 -8.184 1.00 93.12 78 MET A CA 1
ATOM 618 C C . MET A 1 78 ? 2.820 -4.297 -9.225 1.00 93.12 78 MET A C 1
ATOM 620 O O . MET A 1 78 ? 3.587 -5.198 -9.562 1.00 93.12 78 MET A O 1
ATOM 624 N N . ASP A 1 79 ? 1.610 -4.138 -9.747 1.00 94.44 79 ASP A N 1
ATOM 625 C CA . ASP A 1 79 ? 1.070 -4.984 -10.810 1.00 94.44 79 ASP A CA 1
ATOM 626 C C . ASP A 1 79 ? 0.687 -4.128 -12.021 1.00 94.44 79 ASP A C 1
ATOM 628 O O . ASP A 1 79 ? -0.175 -3.244 -11.951 1.00 94.44 79 ASP A O 1
ATOM 632 N N . LEU A 1 80 ? 1.375 -4.388 -13.130 1.00 93.56 80 LEU A N 1
ATOM 633 C CA . LEU A 1 80 ? 1.214 -3.736 -14.423 1.00 93.56 80 LEU A CA 1
ATOM 634 C C . LEU A 1 80 ? 0.663 -4.691 -15.490 1.00 93.56 80 LEU A C 1
ATOM 636 O O . LEU A 1 80 ? 0.717 -4.357 -16.677 1.00 93.56 80 LEU A O 1
ATOM 640 N N . ALA A 1 81 ? 0.131 -5.858 -15.115 1.00 92.06 81 ALA A N 1
ATOM 641 C CA . ALA A 1 81 ? -0.446 -6.809 -16.065 1.00 92.06 81 ALA A CA 1
ATOM 642 C C . ALA A 1 81 ? -1.575 -6.173 -16.902 1.00 92.06 81 ALA A C 1
ATOM 644 O O . ALA A 1 81 ? -1.647 -6.383 -18.110 1.00 92.06 81 ALA A O 1
ATOM 645 N N . GLU A 1 82 ? -2.385 -5.306 -16.287 1.00 91.31 82 GLU A N 1
ATOM 646 C CA . GLU A 1 82 ? -3.482 -4.569 -16.938 1.00 91.31 82 GLU A CA 1
ATOM 647 C C . GLU A 1 82 ? -3.048 -3.185 -17.482 1.00 91.31 82 GLU A C 1
ATOM 649 O O . GLU A 1 82 ? -3.873 -2.320 -17.794 1.00 91.31 82 GLU A O 1
ATOM 654 N N . SER A 1 83 ? -1.740 -2.939 -17.638 1.00 88.88 83 SER A N 1
ATOM 655 C CA . SER A 1 83 ? -1.227 -1.628 -18.073 1.00 88.88 83 SER A CA 1
ATOM 656 C C . SER A 1 83 ? -1.648 -1.240 -19.495 1.00 88.88 83 SER A C 1
ATOM 658 O O . SER A 1 83 ? -1.823 -0.050 -19.776 1.00 88.88 83 SER A O 1
ATOM 660 N N . CYS A 1 84 ? -1.894 -2.216 -20.377 1.00 88.38 84 CYS A N 1
ATOM 661 C CA . CYS A 1 84 ? -2.477 -1.995 -21.707 1.00 88.38 84 CYS A CA 1
ATOM 662 C C . CYS A 1 84 ? -3.880 -1.366 -21.634 1.00 88.38 84 CYS A C 1
ATOM 664 O O . CYS A 1 84 ? -4.249 -0.571 -22.498 1.00 88.38 84 CYS A O 1
ATOM 666 N N . GLU A 1 85 ? -4.623 -1.647 -20.564 1.00 89.81 85 GLU A N 1
ATOM 667 C CA . GLU A 1 85 ? -5.934 -1.062 -20.259 1.00 89.81 85 GLU A CA 1
ATOM 668 C C . GLU A 1 85 ? -5.818 0.237 -19.448 1.00 89.81 85 GLU A C 1
ATOM 670 O O . GLU A 1 85 ? -6.810 0.796 -18.981 1.00 89.81 85 GLU A O 1
ATOM 675 N N . ARG A 1 86 ? -4.592 0.761 -19.306 1.00 89.88 86 ARG A N 1
ATOM 676 C CA . ARG A 1 86 ? -4.254 1.940 -18.500 1.00 89.88 86 ARG A CA 1
ATOM 677 C C . ARG A 1 86 ? -4.599 1.754 -17.023 1.00 89.88 86 ARG A C 1
ATOM 679 O O . ARG A 1 86 ? -4.917 2.733 -16.350 1.00 89.88 86 ARG A O 1
ATOM 686 N N . ARG A 1 87 ? -4.517 0.524 -16.518 1.00 91.62 87 ARG A N 1
ATOM 687 C CA . ARG A 1 87 ? -4.731 0.211 -15.110 1.00 91.62 87 ARG A CA 1
ATOM 688 C C . ARG A 1 87 ? -3.459 -0.361 -14.494 1.00 91.62 87 ARG A C 1
ATOM 690 O O . ARG A 1 87 ? -2.798 -1.214 -15.073 1.00 91.62 87 ARG A O 1
ATOM 697 N N . ILE A 1 88 ? -3.113 0.140 -13.317 1.00 93.44 88 ILE A N 1
ATOM 698 C CA . ILE A 1 88 ? -2.001 -0.349 -12.502 1.00 93.44 88 ILE A CA 1
ATOM 699 C C . ILE A 1 88 ? -2.536 -0.549 -11.093 1.00 93.44 88 ILE A C 1
ATOM 701 O O . ILE A 1 88 ? -3.245 0.323 -10.585 1.00 93.44 88 ILE A O 1
ATOM 705 N N . SER A 1 89 ? -2.191 -1.664 -10.455 1.00 94.38 89 SER A N 1
ATOM 706 C CA . SER A 1 89 ? -2.516 -1.879 -9.049 1.00 94.38 89 SER A CA 1
ATOM 707 C C . SER A 1 89 ? -1.272 -1.755 -8.167 1.00 94.38 89 SER A C 1
ATOM 709 O O . SER A 1 89 ? -0.160 -2.119 -8.554 1.00 94.38 89 SER A O 1
ATOM 711 N N . VAL A 1 90 ? -1.461 -1.157 -6.993 1.00 94.56 90 VAL A N 1
ATOM 712 C CA . VAL A 1 90 ? -0.427 -0.946 -5.980 1.00 94.56 90 VAL A CA 1
ATOM 713 C C . VAL A 1 90 ? -0.969 -1.452 -4.657 1.00 94.56 90 VAL A C 1
ATOM 715 O O . VAL A 1 90 ? -1.949 -0.917 -4.138 1.00 94.56 90 VAL A O 1
ATOM 718 N N . GLY A 1 91 ? -0.346 -2.485 -4.107 1.00 94.19 91 GLY A N 1
ATOM 719 C CA . GLY A 1 91 ? -0.801 -3.129 -2.879 1.00 94.19 91 GLY A CA 1
ATOM 720 C C . GLY A 1 91 ? 0.340 -3.549 -1.970 1.00 94.19 91 GLY A C 1
ATOM 721 O O . GLY A 1 91 ? 1.512 -3.334 -2.261 1.00 94.19 91 GLY A O 1
ATOM 722 N N . HIS A 1 92 ? -0.007 -4.171 -0.848 1.00 94.44 92 HIS A N 1
ATOM 723 C CA . HIS A 1 92 ? 0.968 -4.788 0.053 1.00 94.44 92 HIS A CA 1
ATOM 724 C C . HIS A 1 92 ? 1.275 -6.210 -0.392 1.00 94.44 92 HIS A C 1
ATOM 726 O O . HIS A 1 92 ? 0.379 -6.920 -0.841 1.00 94.44 92 HIS A O 1
ATOM 732 N N . THR A 1 93 ? 2.517 -6.646 -0.200 1.00 93.31 93 THR A N 1
ATOM 733 C CA . THR A 1 93 ? 2.896 -8.042 -0.447 1.00 93.31 93 THR A CA 1
ATOM 734 C C . THR A 1 93 ? 2.205 -8.983 0.544 1.00 93.31 93 THR A C 1
ATOM 736 O O . THR A 1 93 ? 1.976 -8.617 1.702 1.00 93.31 93 THR A O 1
ATOM 739 N N . ASP A 1 94 ? 1.934 -10.226 0.138 1.00 91.81 94 ASP A N 1
ATOM 740 C CA . ASP A 1 94 ? 1.306 -11.227 1.018 1.00 91.81 94 ASP A CA 1
ATOM 741 C C . ASP A 1 94 ? 2.128 -11.499 2.278 1.00 91.81 94 ASP A C 1
ATOM 743 O O . ASP A 1 94 ? 1.580 -11.639 3.373 1.00 91.81 94 ASP A O 1
ATOM 747 N N . SER A 1 95 ? 3.459 -11.492 2.149 1.00 92.44 95 SER A N 1
ATOM 748 C CA . SER A 1 95 ? 4.363 -11.617 3.293 1.00 92.44 95 SER A CA 1
ATOM 749 C C . SER A 1 95 ? 4.158 -10.477 4.292 1.00 92.44 95 SER A C 1
ATOM 751 O O . SER A 1 95 ? 4.030 -10.728 5.490 1.00 92.44 95 SER A O 1
ATOM 753 N N . ARG A 1 96 ? 4.043 -9.229 3.816 1.00 91.56 96 ARG A N 1
ATOM 754 C CA . ARG A 1 96 ? 3.841 -8.066 4.686 1.00 91.56 96 ARG A CA 1
ATOM 755 C C . ARG A 1 96 ? 2.467 -8.074 5.349 1.00 91.56 96 ARG A C 1
ATOM 757 O O . ARG A 1 96 ? 2.353 -7.670 6.507 1.00 91.56 96 ARG A O 1
ATOM 764 N N . ARG A 1 97 ? 1.437 -8.532 4.629 1.00 93.94 97 ARG A N 1
ATOM 765 C CA . ARG A 1 97 ? 0.084 -8.721 5.172 1.00 93.94 97 ARG A CA 1
ATOM 766 C C . ARG A 1 97 ? 0.096 -9.763 6.284 1.00 93.94 97 ARG A C 1
ATOM 768 O O . ARG A 1 97 ? -0.376 -9.470 7.376 1.00 93.94 97 ARG A O 1
ATOM 775 N N . SER A 1 98 ? 0.700 -10.922 6.034 1.00 95.00 98 SER A N 1
ATOM 776 C CA . SER A 1 98 ? 0.796 -12.022 7.003 1.00 95.00 98 SER A CA 1
ATOM 777 C C . SER A 1 98 ? 1.554 -11.596 8.264 1.00 95.00 98 SER A C 1
ATOM 779 O O . SER A 1 98 ? 1.016 -11.693 9.362 1.00 95.00 98 SER A O 1
ATOM 781 N N . GLU A 1 99 ? 2.725 -10.967 8.108 1.00 95.44 99 GLU A N 1
ATOM 782 C CA . GLU A 1 99 ? 3.521 -10.422 9.222 1.00 95.44 99 GLU A CA 1
ATOM 783 C C . GLU A 1 99 ? 2.746 -9.372 10.046 1.00 95.44 99 GLU A C 1
ATOM 785 O O . GLU A 1 99 ? 3.018 -9.142 11.226 1.00 95.44 99 GLU A O 1
ATOM 790 N N . LEU A 1 100 ? 1.830 -8.622 9.425 1.00 95.62 100 LEU A N 1
ATOM 791 C CA . LEU A 1 100 ? 1.016 -7.626 10.126 1.00 95.62 100 LEU A CA 1
ATOM 792 C C . LEU A 1 100 ? -0.161 -8.273 10.855 1.00 95.62 100 LEU A C 1
ATOM 794 O O . LEU A 1 100 ? -0.449 -7.876 11.982 1.00 95.62 100 LEU A O 1
ATOM 798 N N . LEU A 1 101 ? -0.796 -9.278 10.253 1.00 96.62 101 LEU A N 1
ATOM 799 C CA . LEU A 1 101 ? -1.860 -10.056 10.885 1.00 96.62 101 LEU A CA 1
ATOM 800 C C . LEU A 1 101 ? -1.350 -10.815 12.111 1.00 96.62 101 LEU A C 1
ATOM 802 O O . LEU A 1 101 ? -1.956 -10.710 13.171 1.00 96.62 101 LEU A O 1
ATOM 806 N N . GLU A 1 102 ? -0.212 -11.498 12.002 1.00 96.50 102 GLU A N 1
ATOM 807 C CA . GLU A 1 102 ? 0.427 -12.193 13.130 1.00 96.50 102 GLU A CA 1
ATOM 808 C C . GLU A 1 102 ? 0.781 -11.226 14.265 1.00 96.50 102 GLU A C 1
ATOM 810 O O . GLU A 1 102 ? 0.580 -11.507 15.447 1.00 96.50 102 GLU A O 1
ATOM 815 N N . PHE A 1 103 ? 1.261 -10.033 13.913 1.00 95.44 103 PHE A N 1
ATOM 816 C CA . PHE A 1 103 ? 1.573 -9.010 14.899 1.00 95.44 103 PHE A CA 1
ATOM 817 C C . PHE A 1 103 ? 0.319 -8.469 15.597 1.00 95.44 103 PHE A C 1
ATOM 819 O O . PHE A 1 103 ? 0.319 -8.317 16.812 1.00 95.44 103 PHE A O 1
ATOM 826 N N . LEU A 1 104 ? -0.761 -8.216 14.857 1.00 95.12 104 LEU A N 1
ATOM 827 C CA . LEU A 1 104 ? -2.043 -7.796 15.430 1.00 95.12 104 LEU A CA 1
ATOM 828 C C . LEU A 1 104 ? -2.639 -8.881 16.334 1.00 95.12 104 LEU A C 1
ATOM 830 O O . LEU A 1 104 ? -3.117 -8.567 17.422 1.00 95.12 104 LEU A O 1
ATOM 834 N N . GLN A 1 105 ? -2.568 -10.144 15.911 1.00 95.75 105 GLN A N 1
ATOM 835 C CA . GLN A 1 105 ? -3.056 -11.276 16.692 1.00 95.75 105 GLN A CA 1
ATOM 836 C C . GLN A 1 105 ? -2.266 -11.432 17.994 1.00 95.75 105 GLN A C 1
ATOM 838 O O . GLN A 1 105 ? -2.868 -11.506 19.058 1.00 95.75 105 GLN A O 1
ATOM 843 N N . SER A 1 106 ? -0.931 -11.361 17.943 1.00 94.94 106 SER A N 1
ATOM 844 C CA . SER A 1 106 ? -0.113 -11.480 19.158 1.00 94.94 106 SER A CA 1
ATOM 845 C C . SER A 1 106 ? -0.379 -10.363 20.175 1.00 94.94 106 SER A C 1
ATOM 847 O O . SER A 1 106 ? -0.321 -10.608 21.376 1.00 94.94 106 SER A O 1
ATOM 849 N N . ILE A 1 107 ? -0.735 -9.157 19.722 1.00 92.81 107 ILE A N 1
ATOM 850 C CA . ILE A 1 107 ? -1.169 -8.064 20.604 1.00 92.81 107 ILE A CA 1
ATOM 851 C C . ILE A 1 107 ? -2.495 -8.402 21.300 1.00 92.81 107 ILE A C 1
ATOM 853 O O . ILE A 1 107 ? -2.636 -8.175 22.502 1.00 92.81 107 ILE A O 1
ATOM 857 N N . LEU A 1 108 ? -3.470 -8.935 20.556 1.00 92.56 108 LEU A N 1
ATOM 858 C CA . LEU A 1 108 ? -4.759 -9.343 21.121 1.00 92.56 108 LEU A CA 1
ATOM 859 C C . LEU A 1 108 ? -4.592 -10.480 22.135 1.00 92.56 108 L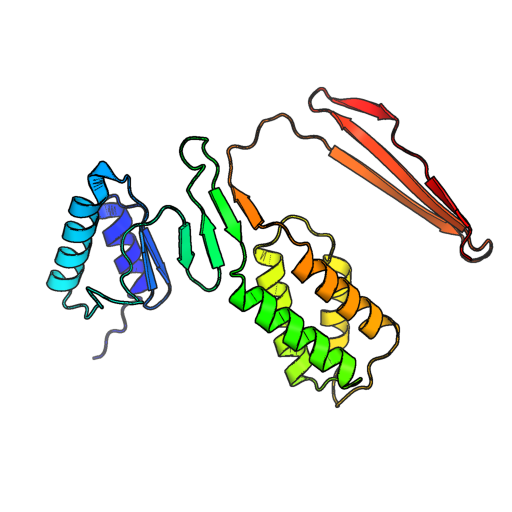EU A C 1
ATOM 861 O O . LEU A 1 108 ? -5.209 -10.428 23.197 1.00 92.56 108 LEU A O 1
ATOM 865 N N . ASP A 1 109 ? -3.724 -11.446 21.836 1.00 93.38 109 ASP A N 1
ATOM 866 C CA . ASP A 1 109 ? -3.448 -12.592 22.705 1.00 93.38 109 ASP A CA 1
ATOM 867 C C . ASP A 1 109 ? -2.736 -12.173 24.002 1.00 93.38 109 ASP A C 1
ATOM 869 O O . ASP A 1 109 ? -3.020 -12.710 25.072 1.00 93.38 109 ASP A O 1
ATOM 873 N N . GLN A 1 110 ? -1.831 -11.188 23.933 1.00 91.69 110 GLN A N 1
ATOM 874 C CA . GLN A 1 110 ? -1.143 -10.641 25.109 1.00 91.69 110 GLN A CA 1
ATOM 875 C C . GLN A 1 110 ? -2.082 -9.847 26.027 1.00 91.69 110 GLN A C 1
ATOM 877 O O . GLN A 1 110 ? -1.892 -9.833 27.244 1.00 91.69 110 GLN A O 1
ATOM 882 N N . GLY A 1 111 ? -3.083 -9.162 25.468 1.00 88.56 111 GLY A N 1
ATOM 883 C CA . GLY A 1 111 ? -4.049 -8.382 26.248 1.00 88.56 111 GLY A CA 1
ATOM 884 C C . GLY A 1 111 ? -3.489 -7.088 26.859 1.00 88.56 111 GLY A C 1
ATOM 885 O O . GLY A 1 111 ? -4.201 -6.395 27.591 1.00 88.56 111 GLY A O 1
ATOM 886 N N . SER A 1 112 ? -2.241 -6.725 26.556 1.00 86.25 112 SER A N 1
ATOM 887 C CA . SER A 1 112 ? -1.606 -5.465 26.947 1.00 86.25 112 SER A CA 1
ATOM 888 C C . SER A 1 112 ? -0.696 -4.935 25.841 1.00 86.25 112 SER A C 1
ATOM 890 O O . SER A 1 112 ? -0.272 -5.669 24.950 1.00 86.25 112 SER A O 1
ATOM 892 N N . LEU A 1 113 ? -0.412 -3.634 25.882 1.00 84.94 113 LEU A N 1
ATOM 893 C CA . LEU A 1 113 ? 0.483 -2.977 24.937 1.00 84.94 113 LEU A CA 1
ATOM 894 C C . LEU A 1 113 ? 1.441 -2.036 25.654 1.00 84.94 113 LEU A C 1
ATOM 896 O O . LEU A 1 113 ? 1.035 -1.167 26.423 1.00 84.94 113 LEU A O 1
ATOM 900 N N . GLU A 1 114 ? 2.721 -2.152 25.315 1.00 87.44 114 GLU A N 1
ATOM 901 C CA . GLU A 1 114 ? 3.724 -1.163 25.691 1.00 87.44 114 GLU A CA 1
ATOM 902 C C . GLU A 1 114 ? 3.730 0.022 24.710 1.00 87.44 114 GLU A C 1
ATOM 904 O O . GLU A 1 114 ? 3.481 -0.168 23.511 1.00 87.44 114 GLU A O 1
ATOM 909 N N . PRO A 1 115 ? 4.127 1.233 25.148 1.00 86.50 115 PRO A N 1
ATOM 910 C CA . PRO A 1 115 ? 4.175 2.418 24.285 1.00 86.50 115 PRO A CA 1
ATOM 911 C C . PRO A 1 115 ? 4.993 2.222 22.994 1.00 86.50 115 PRO A C 1
ATOM 913 O O . PRO A 1 115 ? 4.617 2.687 21.918 1.00 86.50 115 PRO A O 1
ATOM 916 N N . ARG A 1 116 ? 6.095 1.461 23.060 1.00 89.00 116 ARG A N 1
ATOM 917 C CA . ARG A 1 116 ? 6.926 1.142 21.882 1.00 89.00 116 ARG A CA 1
ATOM 918 C C . ARG A 1 116 ? 6.188 0.278 20.859 1.00 89.00 116 ARG A C 1
ATOM 920 O O . ARG A 1 116 ? 6.355 0.466 19.653 1.00 89.00 116 ARG A O 1
ATOM 927 N N . VAL A 1 117 ? 5.381 -0.668 21.334 1.00 89.56 117 VAL A N 1
ATOM 928 C CA . VAL A 1 117 ? 4.586 -1.560 20.483 1.00 89.56 117 VAL A CA 1
ATOM 929 C C . VAL A 1 117 ? 3.436 -0.778 19.848 1.00 89.56 117 VAL A C 1
ATOM 931 O O . VAL A 1 117 ? 3.181 -0.952 18.656 1.00 89.56 117 VAL A O 1
ATOM 934 N N . PHE A 1 118 ? 2.828 0.155 20.589 1.00 87.75 118 PHE A N 1
ATOM 935 C CA . PHE A 1 118 ? 1.843 1.101 20.060 1.00 87.75 118 PHE A CA 1
ATOM 936 C C . PHE A 1 118 ? 2.388 1.933 18.896 1.00 87.75 118 PHE A C 1
ATOM 938 O O . PHE A 1 118 ? 1.776 1.951 17.827 1.00 87.75 118 PHE A O 1
ATOM 945 N N . GLU A 1 119 ? 3.543 2.582 19.063 1.00 89.62 119 GLU A N 1
ATOM 946 C CA . GLU A 1 119 ? 4.137 3.400 17.997 1.00 89.62 119 GLU A CA 1
ATOM 947 C C . GLU A 1 119 ? 4.498 2.554 16.771 1.00 89.62 119 GLU A C 1
ATOM 949 O O . GLU A 1 119 ? 4.225 2.946 15.631 1.00 89.62 119 GLU A O 1
ATOM 954 N N . ARG A 1 120 ? 5.039 1.347 16.991 1.00 92.75 120 ARG A N 1
ATOM 955 C CA . ARG A 1 120 ? 5.328 0.402 15.906 1.00 92.75 120 ARG A CA 1
ATOM 956 C C . ARG A 1 120 ? 4.055 0.003 15.161 1.00 92.75 120 ARG A C 1
ATOM 958 O O . ARG A 1 120 ? 4.053 0.016 13.929 1.00 92.75 120 ARG A O 1
ATOM 965 N N . LEU A 1 121 ? 2.979 -0.333 15.874 1.00 92.50 121 LEU A N 1
ATOM 966 C CA . LEU A 1 121 ? 1.698 -0.678 15.261 1.00 92.50 121 LEU A CA 1
ATOM 967 C C . LEU A 1 121 ? 1.129 0.508 14.480 1.00 92.50 121 LEU A C 1
ATOM 969 O O . LEU A 1 121 ? 0.772 0.357 13.313 1.00 92.50 121 LEU A O 1
ATOM 973 N N . ARG A 1 122 ? 1.109 1.698 15.087 1.00 90.38 122 ARG A N 1
ATOM 974 C CA . ARG A 1 122 ? 0.636 2.933 14.456 1.00 90.38 122 ARG A CA 1
ATOM 975 C C . ARG A 1 122 ? 1.363 3.196 13.141 1.00 90.38 122 ARG A C 1
ATOM 977 O O . ARG A 1 122 ? 0.706 3.396 12.123 1.00 90.38 122 ARG A O 1
ATOM 984 N N . GLY A 1 123 ? 2.695 3.152 13.139 1.00 92.06 123 GLY A N 1
ATOM 985 C CA . GLY A 1 123 ? 3.499 3.367 11.934 1.00 92.06 123 GLY A CA 1
ATOM 986 C C . GLY A 1 123 ? 3.190 2.352 10.830 1.00 92.06 123 GLY A C 1
ATOM 987 O O . GLY A 1 123 ? 2.984 2.737 9.678 1.00 92.06 123 GLY A O 1
ATOM 988 N N . ARG A 1 124 ? 3.074 1.064 11.184 1.00 93.38 124 ARG A N 1
ATOM 989 C CA . ARG A 1 124 ? 2.715 0.003 10.229 1.00 93.38 124 ARG A CA 1
ATOM 990 C C . ARG A 1 124 ? 1.319 0.206 9.646 1.00 93.38 124 ARG A C 1
ATOM 992 O O . ARG A 1 124 ? 1.158 0.047 8.443 1.00 93.38 124 ARG A O 1
ATOM 999 N N . MET A 1 125 ? 0.342 0.602 10.461 1.00 92.88 125 MET A N 1
ATOM 1000 C CA . MET A 1 125 ? -1.028 0.840 9.998 1.00 92.88 125 MET A CA 1
ATOM 1001 C C . MET A 1 125 ? -1.153 2.098 9.139 1.00 92.88 125 MET A C 1
ATOM 1003 O O . MET A 1 125 ? -1.865 2.076 8.142 1.00 92.88 125 MET A O 1
ATOM 1007 N N . VAL A 1 126 ? -0.436 3.175 9.472 1.00 90.50 126 VAL A N 1
ATOM 1008 C CA . VAL A 1 126 ? -0.389 4.386 8.635 1.00 90.50 126 VAL A CA 1
ATOM 1009 C C . VAL A 1 126 ? 0.204 4.067 7.264 1.00 90.50 126 VAL A C 1
ATOM 1011 O O . VAL A 1 126 ? -0.352 4.477 6.248 1.00 90.50 126 VAL A O 1
ATOM 1014 N N . PHE A 1 127 ? 1.295 3.297 7.224 1.00 90.81 127 PHE A N 1
ATOM 1015 C CA . PHE A 1 127 ? 1.861 2.823 5.964 1.00 90.81 127 PHE A CA 1
ATOM 1016 C C . PHE A 1 127 ? 0.880 1.915 5.211 1.00 90.81 127 PHE A C 1
ATOM 1018 O O . PHE A 1 127 ? 0.681 2.087 4.012 1.00 90.81 127 PHE A O 1
ATOM 1025 N N . PHE A 1 128 ? 0.227 0.983 5.914 1.00 92.62 128 PHE A N 1
ATOM 1026 C CA . PHE A 1 128 ? -0.728 0.057 5.312 1.00 92.62 128 PHE A CA 1
ATOM 1027 C C . PHE A 1 128 ? -1.896 0.787 4.629 1.00 92.62 128 PHE A C 1
ATOM 1029 O O . PHE A 1 128 ? -2.222 0.528 3.467 1.00 92.62 128 PHE A O 1
ATOM 1036 N N . GLU A 1 129 ? -2.482 1.759 5.324 1.00 90.56 129 GLU A N 1
ATOM 1037 C CA . GLU A 1 129 ? -3.602 2.547 4.810 1.00 90.56 129 GLU A CA 1
ATOM 1038 C C . GLU A 1 129 ? -3.213 3.526 3.706 1.00 90.56 129 GLU A C 1
ATOM 1040 O O . GLU A 1 129 ? -4.044 3.832 2.856 1.00 90.56 129 GLU A O 1
ATOM 1045 N N . GLY A 1 130 ? -1.954 3.969 3.654 1.00 89.25 130 GLY A N 1
ATOM 1046 C CA . GLY A 1 130 ? -1.458 4.793 2.550 1.00 89.25 130 GLY A CA 1
ATOM 1047 C C . GLY A 1 130 ? -1.569 4.115 1.180 1.00 89.25 130 GLY A C 1
ATOM 1048 O O . GLY A 1 130 ? -1.670 4.811 0.173 1.00 89.25 130 GLY A O 1
ATOM 1049 N N . PHE A 1 131 ? -1.599 2.776 1.152 1.00 90.00 131 PHE A N 1
ATOM 1050 C CA . PHE A 1 131 ? -1.632 1.964 -0.069 1.00 90.00 131 PHE A CA 1
ATOM 1051 C C . PHE A 1 131 ? -2.821 0.998 -0.146 1.00 90.00 131 PHE A C 1
ATOM 1053 O O . PHE A 1 131 ? -2.784 0.013 -0.878 1.00 90.00 131 PHE A O 1
ATOM 1060 N N . SER A 1 132 ? -3.887 1.281 0.602 1.00 90.56 132 SER A N 1
ATOM 1061 C CA . SER A 1 132 ? -5.123 0.496 0.580 1.00 90.56 132 SER A CA 1
ATOM 1062 C C . SER A 1 132 ? -6.285 1.342 0.071 1.00 90.56 132 SER A C 1
ATOM 1064 O O . SER A 1 132 ? -6.398 2.524 0.394 1.00 90.56 132 SER A O 1
ATOM 1066 N N . PHE A 1 133 ? -7.193 0.750 -0.705 1.00 86.38 133 PHE A N 1
ATOM 1067 C CA . PHE A 1 133 ? -8.351 1.485 -1.210 1.00 86.38 133 PHE A CA 1
ATOM 1068 C C . PHE A 1 133 ? -9.341 1.855 -0.092 1.00 86.38 133 PHE A C 1
ATOM 1070 O O . PHE A 1 133 ? -9.707 1.025 0.748 1.00 86.38 133 PHE A O 1
ATOM 1077 N N . GLY A 1 134 ? -9.817 3.103 -0.109 1.00 84.12 134 GLY A N 1
ATOM 1078 C CA . GLY A 1 134 ? -10.821 3.621 0.820 1.00 84.12 134 GLY A CA 1
ATOM 1079 C C . GLY A 1 134 ? -10.251 4.208 2.117 1.00 84.12 134 GLY A C 1
ATOM 1080 O O . GLY A 1 134 ? -9.048 4.259 2.335 1.00 84.12 134 GLY A O 1
ATOM 1081 N N . ARG A 1 135 ? -11.148 4.705 2.977 1.00 79.62 135 ARG A N 1
ATOM 1082 C CA . ARG A 1 135 ? -10.813 5.387 4.249 1.00 79.62 135 ARG A CA 1
ATOM 1083 C C . ARG A 1 1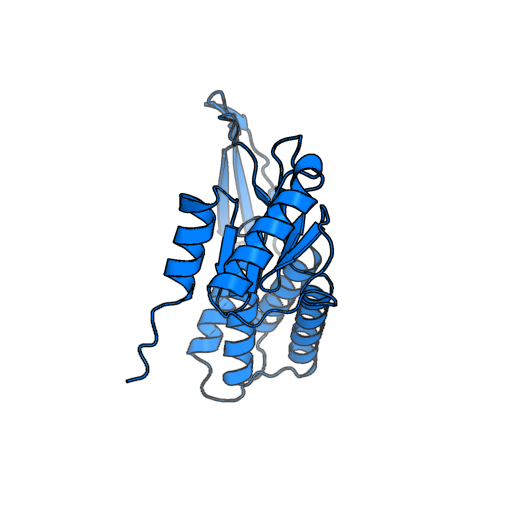35 ? -11.554 4.826 5.464 1.00 79.62 135 ARG A C 1
ATOM 1085 O O . ARG A 1 135 ? -11.582 5.455 6.520 1.00 79.62 135 ARG A O 1
ATOM 1092 N N . VAL A 1 136 ? -12.135 3.637 5.313 1.00 78.31 136 VAL A N 1
ATOM 1093 C CA . VAL A 1 136 ? -12.931 2.936 6.334 1.00 78.31 136 VAL A CA 1
ATOM 1094 C C . VAL A 1 136 ? -12.242 2.874 7.710 1.00 78.31 136 VAL A C 1
ATOM 1096 O O . VAL A 1 136 ? -12.881 3.212 8.706 1.00 78.31 136 VAL A O 1
ATOM 1099 N N . PRO A 1 137 ? -10.945 2.534 7.824 1.00 81.12 137 PRO A N 1
ATOM 1100 C CA . PRO A 1 137 ? -10.315 2.340 9.128 1.00 81.12 137 PRO A CA 1
ATOM 1101 C C . PRO A 1 137 ? -9.773 3.634 9.738 1.00 81.12 137 PRO A C 1
ATOM 1103 O O . PRO A 1 137 ? -9.200 3.584 10.822 1.00 81.12 137 PRO A O 1
ATOM 1106 N N . ASN A 1 138 ? -9.955 4.804 9.110 1.00 83.75 138 ASN A N 1
ATOM 1107 C CA . ASN A 1 138 ? -9.433 6.070 9.639 1.00 83.75 138 ASN A CA 1
ATOM 1108 C C . ASN A 1 138 ? -9.876 6.332 11.080 1.00 83.75 138 ASN A C 1
ATOM 1110 O O . ASN A 1 138 ? -9.104 6.883 11.862 1.00 83.75 138 ASN A O 1
ATOM 1114 N N . ARG A 1 139 ? -11.100 5.930 11.447 1.00 85.75 139 ARG A N 1
ATOM 1115 C CA . ARG A 1 139 ? -11.566 6.013 12.835 1.00 85.75 139 ARG A CA 1
ATOM 1116 C C . ARG A 1 139 ? -10.721 5.128 13.752 1.00 85.75 139 ARG A C 1
ATOM 1118 O O . ARG A 1 139 ? -10.178 5.641 14.721 1.00 85.75 139 ARG A O 1
ATOM 1125 N N . ALA A 1 140 ? -10.550 3.853 13.412 1.00 87.50 140 ALA A N 1
ATOM 1126 C CA . ALA A 1 140 ? -9.748 2.917 14.198 1.00 87.50 140 ALA A CA 1
ATOM 1127 C C . ALA A 1 140 ? -8.273 3.354 14.293 1.00 87.50 140 ALA A C 1
ATOM 1129 O O . ALA A 1 140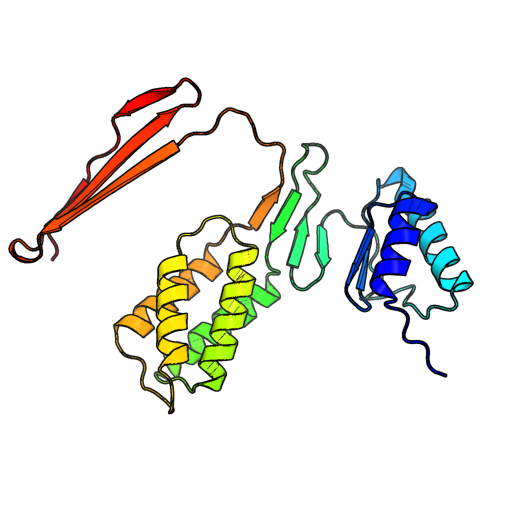 ? -7.691 3.320 15.373 1.00 87.50 140 ALA A O 1
ATOM 1130 N N . VAL A 1 141 ? -7.684 3.871 13.207 1.00 86.75 141 VAL A N 1
ATOM 1131 C CA . VAL A 1 141 ? -6.319 4.430 13.205 1.00 86.75 141 VAL A CA 1
ATOM 1132 C C . VAL A 1 141 ? -6.222 5.687 14.078 1.00 86.75 141 VAL A C 1
ATOM 1134 O O . VAL A 1 141 ? -5.216 5.883 14.762 1.00 86.75 141 VAL A O 1
ATOM 1137 N N . ARG A 1 142 ? -7.255 6.542 14.103 1.00 87.25 142 ARG A N 1
ATOM 1138 C CA . ARG A 1 142 ? -7.311 7.717 14.991 1.00 87.25 142 ARG A CA 1
ATOM 1139 C C . ARG A 1 142 ? -7.430 7.315 16.456 1.00 87.25 142 ARG A C 1
ATOM 1141 O O . ARG A 1 142 ? -6.689 7.870 17.263 1.00 87.25 142 ARG A O 1
ATOM 1148 N N . THR A 1 143 ? -8.296 6.357 16.785 1.00 87.75 143 THR A N 1
ATOM 1149 C CA . THR A 1 143 ? -8.421 5.815 18.145 1.00 87.75 143 THR A CA 1
ATOM 1150 C C . THR A 1 143 ? -7.103 5.191 18.595 1.00 87.75 143 THR A C 1
ATOM 1152 O O . THR A 1 143 ? -6.594 5.546 19.654 1.00 87.75 143 THR A O 1
ATOM 1155 N N . LEU A 1 144 ? -6.472 4.377 17.741 1.00 87.62 144 LEU A N 1
ATOM 1156 C CA . LEU A 1 144 ? -5.136 3.833 17.988 1.00 87.62 144 LEU A CA 1
ATOM 1157 C C . LEU A 1 144 ? -4.104 4.948 18.218 1.00 87.62 144 LEU A C 1
ATOM 1159 O O . LEU A 1 144 ? -3.311 4.877 19.150 1.00 87.62 144 LEU A O 1
ATOM 1163 N N . SER A 1 145 ? -4.123 6.003 17.399 1.00 85.88 145 SER A N 1
ATOM 1164 C CA . SER A 1 145 ? -3.194 7.132 17.532 1.00 85.88 145 SER A CA 1
ATOM 1165 C C . SER A 1 145 ? -3.424 7.940 18.812 1.00 85.88 145 SER A C 1
ATOM 1167 O O . SER A 1 145 ? -2.472 8.486 19.363 1.00 85.88 145 SER A O 1
ATOM 1169 N N . ALA A 1 146 ? -4.670 8.052 19.274 1.00 86.38 146 ALA A N 1
ATOM 1170 C CA . ALA A 1 146 ? -5.003 8.705 20.535 1.00 86.38 146 ALA A CA 1
ATOM 1171 C C . ALA A 1 146 ? -4.530 7.870 21.731 1.00 86.38 146 ALA A C 1
ATOM 1173 O O . ALA A 1 146 ? -3.867 8.411 22.610 1.00 86.38 146 ALA A O 1
ATOM 1174 N N . ALA A 1 147 ? -4.780 6.557 21.706 1.00 83.38 147 ALA A N 1
ATOM 1175 C CA . ALA A 1 147 ? -4.273 5.626 22.711 1.00 83.38 147 ALA A CA 1
ATOM 1176 C C . ALA A 1 147 ? -2.737 5.664 22.785 1.00 83.38 147 ALA A C 1
ATOM 1178 O O . ALA A 1 147 ? -2.178 5.804 23.864 1.00 83.38 147 ALA A O 1
ATOM 1179 N N . CYS A 1 148 ? -2.064 5.668 21.631 1.00 83.12 148 CYS A N 1
ATOM 1180 C CA . CYS A 1 148 ? -0.606 5.752 21.520 1.00 83.12 148 CYS A CA 1
ATOM 1181 C C . CYS A 1 148 ? -0.016 6.999 22.202 1.00 83.12 148 CYS A C 1
ATOM 1183 O O . CYS A 1 148 ? 1.004 6.904 22.873 1.00 83.12 148 CYS A O 1
ATOM 1185 N N . ARG A 1 149 ? -0.664 8.166 22.066 1.00 82.81 149 ARG A N 1
ATOM 1186 C CA . ARG A 1 149 ? -0.203 9.415 22.705 1.00 82.81 149 ARG A CA 1
ATOM 1187 C C . ARG A 1 149 ? -0.384 9.425 24.220 1.00 82.81 149 ARG A C 1
ATOM 1189 O O . ARG A 1 149 ? 0.370 10.104 24.906 1.00 82.81 149 ARG A O 1
ATOM 1196 N N . ASN A 1 150 ? -1.397 8.720 24.713 1.00 80.75 150 ASN A N 1
ATOM 1197 C CA . ASN A 1 150 ? -1.717 8.667 26.136 1.00 80.75 150 ASN A CA 1
ATOM 1198 C C . ASN A 1 150 ? -0.984 7.526 26.861 1.00 80.75 150 ASN A C 1
ATOM 1200 O O . ASN A 1 150 ? -0.960 7.518 28.088 1.00 80.75 150 ASN A O 1
ATOM 1204 N N . ALA A 1 151 ? -0.386 6.589 26.118 1.00 77.62 151 ALA A N 1
ATOM 1205 C CA . ALA A 1 151 ? 0.338 5.449 26.661 1.00 77.62 151 ALA A CA 1
ATOM 1206 C C . ALA A 1 151 ? 1.663 5.900 27.294 1.00 77.62 151 ALA A C 1
ATOM 1208 O O . ALA A 1 151 ? 2.633 6.219 26.602 1.00 77.62 151 ALA A O 1
ATOM 1209 N N . SER A 1 152 ? 1.710 5.914 28.622 1.00 68.88 152 SER A N 1
ATOM 1210 C CA . SER A 1 152 ? 2.909 6.223 29.411 1.00 68.88 152 SER A CA 1
ATOM 1211 C C . SER A 1 152 ? 3.507 4.981 30.084 1.00 68.88 152 SER A C 1
ATOM 1213 O O . SER A 1 152 ? 4.710 4.948 30.342 1.00 68.88 152 SER A O 1
ATOM 1215 N N . THR A 1 153 ? 2.712 3.925 30.280 1.00 72.38 153 THR A N 1
ATOM 121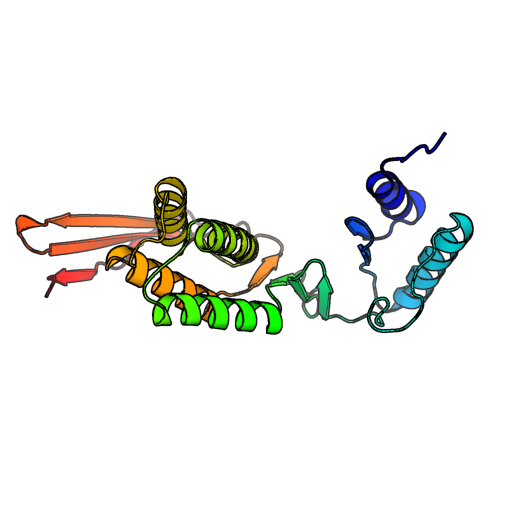6 C CA . THR A 1 153 ? 3.125 2.615 30.814 1.00 72.38 153 THR A CA 1
ATOM 1217 C C . THR A 1 153 ? 2.549 1.465 29.981 1.00 72.38 153 THR A C 1
ATOM 1219 O O . THR A 1 153 ? 1.841 1.697 29.006 1.00 72.38 153 THR A O 1
ATOM 1222 N N . SER A 1 154 ? 2.897 0.216 30.314 1.00 73.44 154 SER A N 1
ATOM 1223 C CA . SER A 1 154 ? 2.238 -0.958 29.725 1.00 73.44 154 SER A CA 1
ATOM 1224 C C . SER A 1 154 ? 0.774 -0.981 30.160 1.00 73.44 154 SER A C 1
ATOM 1226 O O . SER A 1 154 ? 0.484 -1.175 31.342 1.00 73.44 154 SER A O 1
ATOM 1228 N N . ASP A 1 155 ? -0.131 -0.757 29.210 1.00 70.81 155 ASP A N 1
ATOM 1229 C CA . ASP A 1 155 ? -1.557 -0.600 29.475 1.00 70.81 155 ASP A CA 1
ATOM 1230 C C . ASP A 1 155 ? -2.320 -1.846 29.031 1.00 70.81 155 ASP A C 1
ATOM 1232 O O . ASP A 1 155 ? -2.122 -2.379 27.933 1.00 70.81 155 ASP A O 1
ATOM 1236 N N . ARG A 1 156 ? -3.235 -2.312 29.886 1.00 82.94 156 ARG A N 1
ATOM 1237 C CA . ARG A 1 156 ? -4.180 -3.370 29.514 1.00 82.94 156 ARG A CA 1
ATOM 1238 C C . ARG A 1 156 ? -5.089 -2.884 28.389 1.00 82.94 156 ARG A C 1
ATOM 1240 O O . ARG A 1 156 ? -5.575 -1.751 28.403 1.00 82.94 156 ARG A O 1
ATOM 1247 N N . LEU A 1 157 ? -5.374 -3.773 27.444 1.00 83.81 157 LEU A N 1
ATOM 1248 C CA . LEU A 1 157 ? -6.305 -3.493 26.362 1.00 83.81 157 LEU A CA 1
ATOM 1249 C C . LEU A 1 157 ? -7.727 -3.378 26.923 1.00 83.81 157 LEU A C 1
ATOM 1251 O O . LEU A 1 157 ? -8.349 -4.361 27.318 1.00 83.81 157 LEU A O 1
ATOM 1255 N N . HIS A 1 158 ? -8.256 -2.159 26.950 1.00 86.12 158 HIS A N 1
ATOM 1256 C CA . HIS A 1 158 ? -9.665 -1.920 27.240 1.00 86.12 158 HIS A CA 1
ATOM 1257 C C . HIS A 1 158 ? -10.530 -2.281 26.021 1.00 86.12 158 HIS A C 1
ATOM 1259 O O . HIS A 1 158 ? -10.051 -2.346 24.886 1.00 86.12 158 HIS A O 1
ATOM 1265 N N . ARG A 1 159 ? -11.833 -2.492 26.250 1.00 88.25 159 ARG A N 1
ATOM 1266 C CA . ARG A 1 159 ? -12.780 -3.004 25.241 1.00 88.25 159 ARG A CA 1
ATOM 1267 C C . ARG A 1 159 ? -12.749 -2.237 23.914 1.00 88.25 159 ARG A C 1
ATOM 1269 O O . ARG A 1 159 ? -12.771 -2.861 22.859 1.00 88.25 159 ARG A O 1
ATOM 1276 N N . GLU A 1 160 ? -12.692 -0.907 23.951 1.00 87.81 160 GLU A N 1
ATOM 1277 C CA . GLU A 1 160 ? -12.669 -0.081 22.734 1.00 87.81 160 GLU A CA 1
ATOM 1278 C C . GLU A 1 160 ? -11.421 -0.339 21.880 1.00 87.81 160 GLU A C 1
ATOM 1280 O O . GLU A 1 160 ? -11.515 -0.450 20.656 1.00 87.81 160 GLU A O 1
ATOM 1285 N N . LEU A 1 161 ? -10.259 -0.494 22.513 1.00 88.25 161 LEU A N 1
ATOM 1286 C CA . LEU A 1 161 ? -9.015 -0.750 21.805 1.00 88.25 161 LEU A CA 1
ATOM 1287 C C . LEU A 1 161 ? -8.961 -2.166 21.224 1.00 88.25 161 LEU A C 1
ATOM 1289 O O . LEU A 1 161 ? -8.501 -2.326 20.098 1.00 88.25 161 LEU A O 1
ATOM 1293 N N . VAL A 1 162 ? -9.495 -3.169 21.931 1.00 92.12 162 VAL A N 1
ATOM 1294 C CA . VAL A 1 162 ? -9.657 -4.534 21.394 1.00 92.12 162 VAL A CA 1
ATOM 1295 C C . VAL A 1 162 ? -10.511 -4.513 20.125 1.00 92.12 162 VAL A C 1
ATOM 1297 O O . VAL A 1 162 ? -10.111 -5.066 19.102 1.00 92.12 162 VAL A O 1
ATOM 1300 N N . LEU A 1 163 ? -11.651 -3.813 20.158 1.00 91.75 163 LEU A N 1
ATOM 1301 C CA . LEU A 1 163 ? -12.520 -3.653 18.989 1.00 91.75 163 LEU A CA 1
ATOM 1302 C C . LEU A 1 163 ? -11.815 -2.906 17.850 1.00 91.75 163 LEU A C 1
ATOM 1304 O O . LEU A 1 163 ? -11.935 -3.301 16.692 1.00 91.75 163 LEU A O 1
ATOM 1308 N N . CYS A 1 164 ? -11.049 -1.856 18.164 1.00 91.75 164 CYS A N 1
ATOM 1309 C CA . CYS A 1 164 ? -10.260 -1.142 17.163 1.00 91.75 164 CYS A CA 1
ATOM 1310 C C . CYS A 1 164 ? -9.222 -2.052 16.506 1.00 91.75 164 CYS A C 1
ATOM 1312 O O . CYS A 1 164 ? -9.161 -2.098 15.283 1.00 91.75 164 CYS A O 1
ATOM 1314 N N . ILE A 1 165 ? -8.428 -2.787 17.286 1.00 93.19 165 ILE A N 1
ATOM 1315 C CA . ILE A 1 165 ? -7.394 -3.694 16.768 1.00 93.19 165 ILE A CA 1
ATOM 1316 C C . ILE A 1 165 ? -8.032 -4.806 15.925 1.00 93.19 165 ILE A C 1
ATOM 1318 O O . ILE A 1 165 ? -7.538 -5.088 14.835 1.00 93.19 165 ILE A O 1
ATOM 1322 N N . GLY A 1 166 ? -9.168 -5.363 16.361 1.00 93.94 166 GLY A N 1
ATOM 1323 C CA . GLY A 1 166 ? -9.954 -6.318 15.574 1.00 93.94 166 GLY A CA 1
ATOM 1324 C C . GLY A 1 166 ? -10.390 -5.746 14.221 1.00 93.94 166 GLY A C 1
ATOM 1325 O O . GLY A 1 166 ? -10.141 -6.355 13.184 1.00 93.94 166 GLY A O 1
ATOM 1326 N N . ALA A 1 167 ? -10.924 -4.521 14.203 1.00 92.25 167 ALA A N 1
ATOM 1327 C CA . ALA A 1 167 ? -11.303 -3.846 12.961 1.00 92.25 167 ALA A CA 1
ATOM 1328 C C . ALA A 1 167 ? -10.101 -3.574 12.034 1.00 92.25 167 ALA A C 1
ATOM 1330 O O . ALA A 1 167 ? -10.225 -3.673 10.812 1.00 92.25 167 ALA A O 1
ATOM 1331 N N . LEU A 1 168 ? -8.925 -3.249 12.589 1.00 93.94 168 LEU A N 1
ATOM 1332 C CA . LEU A 1 168 ? -7.691 -3.104 11.806 1.00 93.94 168 LEU A CA 1
ATOM 1333 C C . LEU A 1 168 ? -7.222 -4.452 11.242 1.00 93.94 168 LEU A C 1
ATOM 1335 O O . LEU A 1 168 ? -6.746 -4.505 10.111 1.00 93.94 168 LEU A O 1
ATOM 1339 N N . MET A 1 169 ? -7.391 -5.546 11.983 1.00 95.00 169 MET A N 1
ATOM 1340 C CA . MET A 1 169 ? -7.070 -6.891 11.508 1.00 95.00 169 MET A CA 1
ATOM 1341 C C . MET A 1 169 ? -7.977 -7.313 10.346 1.00 95.00 169 MET A C 1
ATOM 1343 O O . MET A 1 169 ? -7.478 -7.761 9.313 1.00 95.00 169 MET A O 1
ATOM 1347 N N . ASP A 1 170 ? -9.288 -7.103 10.460 1.00 93.31 170 ASP A N 1
ATOM 1348 C CA . ASP A 1 170 ? -10.234 -7.368 9.368 1.00 93.31 170 ASP A CA 1
ATOM 1349 C C . ASP A 1 170 ? -9.942 -6.497 8.148 1.00 93.31 170 ASP A C 1
ATOM 1351 O O . ASP A 1 170 ? -9.996 -6.955 7.004 1.00 93.31 170 ASP A O 1
ATOM 1355 N N . ARG A 1 171 ? -9.531 -5.250 8.382 1.00 92.19 171 ARG A N 1
ATOM 1356 C CA . ARG A 1 171 ? -9.062 -4.372 7.318 1.00 92.19 171 ARG A CA 1
ATOM 1357 C C . ARG A 1 171 ? -7.846 -4.946 6.593 1.00 92.19 171 ARG A C 1
ATOM 1359 O O . ARG A 1 171 ? -7.851 -4.951 5.367 1.00 92.19 171 ARG A O 1
ATOM 1366 N N . VAL A 1 172 ? -6.831 -5.445 7.297 1.00 94.25 172 VAL A N 1
ATOM 1367 C CA . VAL A 1 172 ? -5.637 -6.022 6.650 1.00 94.25 172 VAL A CA 1
ATOM 1368 C C . VAL A 1 172 ? -5.997 -7.248 5.799 1.00 94.25 172 VAL A C 1
ATOM 1370 O O . VAL A 1 172 ? -5.450 -7.413 4.701 1.00 94.25 172 VAL A O 1
ATOM 1373 N N . LYS A 1 173 ? -6.969 -8.059 6.242 1.00 92.88 173 LYS A N 1
ATOM 1374 C CA . LYS A 1 173 ? -7.493 -9.210 5.484 1.00 92.88 173 LYS A CA 1
ATOM 1375 C C . LYS A 1 173 ? -8.223 -8.782 4.209 1.00 92.88 173 LYS A C 1
ATOM 1377 O O . LYS A 1 173 ? -7.958 -9.326 3.144 1.00 92.88 173 LYS A O 1
ATOM 1382 N N . CYS A 1 174 ? -9.105 -7.791 4.308 1.00 90.62 174 CYS A N 1
ATOM 1383 C CA . CYS A 1 174 ? -10.045 -7.453 3.235 1.00 90.62 174 CYS A CA 1
ATOM 1384 C C . CYS A 1 174 ? -9.611 -6.273 2.351 1.00 90.62 174 CYS A C 1
ATOM 1386 O O . CYS A 1 174 ? -10.268 -5.992 1.351 1.00 90.62 174 CYS A O 1
ATOM 1388 N N . ALA A 1 175 ? -8.553 -5.539 2.708 1.00 90.38 175 ALA A N 1
ATOM 1389 C CA . ALA A 1 175 ? -8.118 -4.373 1.946 1.00 90.38 175 ALA A CA 1
ATOM 1390 C C . ALA A 1 175 ? -7.755 -4.746 0.503 1.00 90.38 175 ALA A C 1
ATOM 1392 O O . ALA A 1 175 ? -6.932 -5.632 0.256 1.00 90.38 175 ALA A O 1
ATOM 1393 N N . SER A 1 176 ? -8.357 -4.030 -0.443 1.00 90.62 176 SER A N 1
ATOM 1394 C CA . SER A 1 176 ? -7.996 -4.094 -1.855 1.00 90.62 176 SER A CA 1
ATOM 1395 C C . SER A 1 176 ? -6.813 -3.165 -2.150 1.00 90.62 176 SER A C 1
ATOM 1397 O O . SER A 1 176 ? -6.703 -2.106 -1.513 1.00 90.62 176 SER A O 1
ATOM 1399 N N . PRO A 1 177 ? -5.953 -3.526 -3.119 1.00 92.00 177 PRO A N 1
ATOM 1400 C CA . PRO A 1 177 ? -4.895 -2.641 -3.591 1.00 92.00 177 PRO A CA 1
ATOM 1401 C C . PRO A 1 177 ? -5.477 -1.333 -4.141 1.00 92.00 177 PRO A C 1
ATOM 1403 O O . PRO A 1 177 ? -6.627 -1.271 -4.586 1.00 92.00 177 PRO A O 1
ATOM 1406 N N . LEU A 1 178 ? -4.676 -0.271 -4.118 1.00 92.12 178 LEU A N 1
ATOM 1407 C CA . LEU A 1 178 ? -4.993 0.956 -4.835 1.00 92.12 178 LEU A CA 1
ATOM 1408 C C . LEU A 1 178 ? -4.928 0.709 -6.336 1.00 92.12 178 LEU A C 1
ATOM 1410 O O . LEU A 1 178 ? -3.966 0.133 -6.835 1.00 92.12 178 LEU A O 1
ATOM 1414 N N . ILE A 1 179 ? -5.922 1.215 -7.057 1.00 91.62 179 ILE A N 1
ATOM 1415 C CA . ILE A 1 179 ? -5.955 1.165 -8.514 1.00 91.62 179 ILE A CA 1
ATOM 1416 C C . ILE A 1 179 ? -5.657 2.560 -9.055 1.00 91.62 179 ILE A C 1
ATOM 1418 O O . ILE A 1 179 ? -6.369 3.522 -8.763 1.00 91.62 179 ILE A O 1
ATOM 1422 N N . ILE A 1 180 ? -4.603 2.659 -9.857 1.00 90.69 180 ILE A N 1
ATOM 1423 C CA . ILE A 1 180 ? -4.246 3.849 -10.620 1.00 90.69 180 ILE A CA 1
ATOM 1424 C C . ILE A 1 180 ? -4.750 3.637 -12.042 1.00 90.69 180 ILE A C 1
ATOM 1426 O O . ILE A 1 180 ? -4.303 2.735 -12.747 1.00 90.69 180 ILE A O 1
ATOM 1430 N N . GLN A 1 181 ? -5.690 4.476 -12.459 1.00 89.50 181 GLN A N 1
ATOM 1431 C CA . GLN A 1 181 ? -6.267 4.447 -13.797 1.00 89.50 181 GLN A CA 1
ATOM 1432 C C . GLN A 1 181 ? -6.765 5.844 -14.189 1.00 89.50 181 GLN A C 1
ATOM 1434 O O . GLN A 1 181 ? -6.980 6.682 -13.304 1.00 89.50 181 GLN A O 1
ATOM 1439 N N . PRO A 1 182 ? -6.973 6.129 -15.488 1.00 87.00 182 PRO A N 1
ATOM 1440 C CA . PRO A 1 182 ? -7.660 7.337 -15.915 1.00 87.00 182 PRO A CA 1
ATOM 1441 C C . PRO A 1 182 ? -9.009 7.462 -15.204 1.00 87.00 182 PRO A C 1
ATOM 1443 O O . PRO A 1 182 ? -9.848 6.565 -15.266 1.00 87.00 182 PRO A O 1
ATOM 1446 N N . CYS A 1 183 ? -9.215 8.581 -14.516 1.00 74.56 183 CYS A N 1
ATOM 1447 C CA . CYS A 1 183 ? -10.496 8.868 -13.890 1.00 74.56 183 CYS A CA 1
ATOM 1448 C C . CYS A 1 183 ? -11.515 9.189 -14.991 1.00 74.56 183 CYS A C 1
ATOM 1450 O O . CYS A 1 183 ? -11.268 10.073 -15.819 1.00 74.56 183 CYS A O 1
ATOM 1452 N N . SER A 1 184 ? -12.653 8.490 -15.019 1.00 70.31 184 SER A N 1
ATOM 1453 C CA . SER A 1 184 ? -13.782 8.956 -15.821 1.00 70.31 184 SER A CA 1
ATOM 1454 C C . SER A 1 184 ? -14.318 10.240 -15.179 1.00 70.31 184 SER A C 1
ATOM 1456 O O . SER A 1 184 ? -14.270 10.417 -13.964 1.00 70.31 184 SER A O 1
ATOM 1458 N N . ARG A 1 185 ? -14.874 11.157 -15.975 1.00 66.44 185 ARG A N 1
ATOM 1459 C CA . ARG A 1 185 ? -15.639 12.295 -15.423 1.00 66.44 185 ARG A CA 1
ATOM 1460 C C . ARG A 1 185 ? -16.987 11.853 -14.830 1.00 66.44 185 ARG A C 1
ATOM 1462 O O . ARG A 1 185 ? -17.801 12.692 -14.458 1.00 66.44 185 ARG A O 1
ATOM 1469 N N . GLU A 1 186 ? -17.218 10.545 -14.753 1.00 77.75 186 GLU A N 1
ATOM 1470 C CA . GLU A 1 186 ? -18.449 9.921 -14.307 1.00 77.75 186 GLU A CA 1
ATOM 1471 C C . GLU A 1 186 ? -18.313 9.438 -12.864 1.00 77.75 186 GLU A C 1
ATOM 1473 O O . GLU A 1 186 ? -18.310 8.245 -12.566 1.00 77.75 186 GLU A O 1
ATOM 1478 N N . THR A 1 187 ? -18.199 10.400 -11.952 1.00 83.56 187 THR A N 1
ATOM 1479 C CA . THR A 1 187 ? -18.111 10.126 -10.519 1.00 83.56 187 THR A CA 1
ATOM 1480 C C . THR A 1 187 ? -19.500 10.027 -9.904 1.00 83.56 187 THR A C 1
ATOM 1482 O O . THR A 1 187 ? -20.321 10.935 -10.039 1.00 83.56 187 THR A O 1
ATOM 1485 N N . TRP A 1 188 ? -19.731 8.946 -9.168 1.00 87.50 188 TRP A N 1
ATOM 1486 C CA . TRP A 1 188 ? -20.868 8.812 -8.267 1.00 87.50 188 TRP A CA 1
ATOM 1487 C C . TRP A 1 188 ? -20.513 9.392 -6.900 1.00 87.50 188 TRP A C 1
ATOM 1489 O O . TRP A 1 188 ? -19.433 9.123 -6.373 1.00 87.50 188 TRP A O 1
ATOM 1499 N N . ILE A 1 189 ? -21.411 10.185 -6.319 1.00 89.25 189 ILE A N 1
ATOM 1500 C CA . ILE A 1 189 ? -21.207 10.805 -5.006 1.00 89.25 189 ILE A CA 1
ATOM 1501 C C . ILE A 1 189 ? -22.286 10.287 -4.064 1.00 89.25 189 ILE A C 1
ATOM 1503 O O . ILE A 1 189 ? -23.470 10.518 -4.290 1.00 89.25 189 ILE A O 1
ATOM 1507 N N . LEU A 1 190 ? -21.877 9.587 -3.010 1.00 89.81 190 LEU A N 1
ATOM 1508 C CA . LEU A 1 190 ? -22.770 9.109 -1.962 1.00 89.81 190 LEU A CA 1
ATOM 1509 C C . LEU A 1 190 ? -22.649 10.031 -0.750 1.00 89.81 190 LEU A C 1
ATOM 1511 O O . LEU A 1 190 ? -21.587 10.107 -0.133 1.00 89.81 190 LEU A O 1
ATOM 1515 N N . PHE A 1 191 ? -23.738 10.708 -0.408 1.00 89.50 191 PHE A N 1
ATOM 1516 C CA . PHE A 1 191 ? -23.877 11.367 0.883 1.00 89.50 191 PHE A CA 1
ATOM 1517 C C . PHE A 1 191 ? -24.532 10.389 1.842 1.00 89.50 191 PHE A C 1
ATOM 1519 O O . PHE A 1 191 ? -25.505 9.733 1.484 1.00 89.50 191 PHE A O 1
ATOM 1526 N N . THR A 1 192 ? -23.997 10.292 3.048 1.00 90.25 192 THR A N 1
ATOM 1527 C CA . THR A 1 192 ? -24.570 9.487 4.124 1.00 90.25 192 THR A CA 1
ATOM 1528 C C . THR A 1 192 ? -24.709 10.364 5.350 1.00 90.25 192 THR A C 1
ATOM 1530 O O . THR A 1 192 ? -23.776 11.110 5.653 1.00 90.25 192 THR A O 1
ATOM 1533 N N . ASP A 1 193 ? -25.819 10.238 6.060 1.00 90.31 193 ASP A N 1
ATOM 1534 C CA . ASP A 1 193 ? -26.019 10.865 7.360 1.00 90.31 193 ASP A CA 1
ATOM 1535 C C . ASP A 1 193 ? -26.475 9.815 8.371 1.00 90.31 193 ASP A C 1
ATOM 1537 O O . ASP A 1 193 ? -27.115 8.825 8.014 1.00 90.31 193 ASP A O 1
ATOM 1541 N N . GLY A 1 194 ? -26.084 9.998 9.625 1.00 89.44 194 GLY A N 1
ATOM 1542 C CA . GLY A 1 194 ? -26.391 9.074 10.705 1.00 89.44 194 GLY A CA 1
ATOM 1543 C C . GLY A 1 194 ? -27.122 9.799 11.820 1.00 89.44 194 GLY A C 1
ATOM 1544 O O . GLY A 1 194 ? -26.623 10.797 12.335 1.00 89.44 194 GLY A O 1
ATOM 1545 N N . ALA A 1 195 ? -28.260 9.259 12.237 1.00 89.50 195 ALA A N 1
ATOM 1546 C CA . ALA A 1 195 ? -28.990 9.724 13.405 1.00 89.50 195 ALA A CA 1
ATOM 1547 C C . ALA A 1 195 ? -28.828 8.709 14.542 1.00 89.50 195 ALA A C 1
ATOM 1549 O O . ALA A 1 195 ? -28.886 7.500 14.324 1.00 89.50 195 ALA A O 1
ATOM 1550 N N . CYS A 1 196 ? -28.596 9.196 15.758 1.00 90.19 196 CYS A N 1
ATOM 1551 C CA . CYS A 1 196 ? -28.452 8.360 16.944 1.00 90.19 196 CYS A CA 1
ATOM 1552 C C . CYS A 1 196 ? -29.247 8.986 18.084 1.00 90.19 196 CYS A C 1
ATOM 1554 O O . CYS A 1 196 ? -29.010 10.138 18.444 1.00 90.19 196 CYS A O 1
ATOM 1556 N N . GLU A 1 197 ? -30.165 8.213 18.653 1.00 89.31 197 GLU A N 1
ATOM 1557 C CA . GLU A 1 197 ? -30.958 8.586 19.819 1.00 89.31 197 GLU A CA 1
ATOM 1558 C C . GLU A 1 197 ? -30.644 7.594 20.949 1.00 89.31 197 GLU A C 1
ATOM 1560 O O . GLU A 1 197 ? -31.298 6.549 21.061 1.00 89.31 197 GLU A O 1
ATOM 1565 N N . PRO A 1 198 ? -29.631 7.891 21.791 1.00 85.50 198 PRO A N 1
ATOM 1566 C CA . PRO A 1 198 ? -29.169 6.977 22.835 1.00 85.50 198 PRO A CA 1
ATOM 1567 C C . PRO A 1 198 ? -30.277 6.617 23.824 1.00 85.50 198 PRO A C 1
ATOM 1569 O O . PRO A 1 198 ? -30.381 5.471 24.247 1.00 85.50 198 PRO A O 1
ATOM 1572 N N . GLU A 1 199 ? -31.141 7.583 24.142 1.00 89.06 199 GLU A N 1
ATOM 1573 C CA . GLU A 1 199 ? -32.274 7.421 25.059 1.00 89.06 199 GLU A CA 1
ATOM 1574 C C . GLU A 1 199 ? -33.302 6.399 24.558 1.00 89.06 199 GLU A C 1
ATOM 1576 O O . GLU A 1 199 ? -33.966 5.745 25.358 1.00 89.06 199 GLU A O 1
ATOM 1581 N N . LYS A 1 200 ? -33.419 6.234 23.234 1.00 87.31 200 LYS A N 1
ATOM 1582 C CA . LYS A 1 200 ? -34.339 5.278 22.604 1.00 87.31 200 LYS A CA 1
ATOM 1583 C C . LYS A 1 200 ? -33.641 4.002 22.135 1.00 87.31 200 LYS A C 1
ATOM 1585 O O . LYS A 1 200 ? -34.281 3.185 21.474 1.00 87.31 200 LYS A O 1
ATOM 1590 N N . CYS A 1 201 ? -32.347 3.839 22.436 1.00 85.75 201 CYS A N 1
ATOM 1591 C CA . CYS A 1 201 ? -31.509 2.768 21.890 1.00 85.75 201 CYS A CA 1
ATOM 1592 C C . CYS A 1 201 ? -31.675 2.632 20.363 1.00 85.75 201 CYS A C 1
ATOM 1594 O O . CYS A 1 201 ? -31.754 1.525 19.825 1.00 85.75 201 CYS A O 1
ATOM 1596 N N . TRP A 1 202 ? -31.788 3.763 19.662 1.00 88.12 202 TRP A N 1
ATOM 1597 C CA . TRP A 1 202 ? -32.097 3.798 18.236 1.00 88.12 202 TRP A CA 1
ATOM 1598 C C . TRP A 1 202 ? -30.971 4.459 17.449 1.00 88.12 202 TRP A C 1
ATOM 1600 O O . TRP A 1 202 ? -30.411 5.477 17.862 1.00 88.12 202 TRP A O 1
ATOM 1610 N N . GLY A 1 203 ? -30.662 3.877 16.294 1.00 88.50 203 GLY A N 1
ATOM 1611 C CA . GLY A 1 203 ? -29.781 4.471 15.305 1.00 88.50 203 GLY A CA 1
ATOM 1612 C C . GLY A 1 203 ? -30.326 4.247 13.899 1.00 88.50 203 GLY A C 1
ATOM 1613 O O . GLY A 1 203 ? -30.816 3.163 13.575 1.00 88.50 203 GLY A O 1
ATOM 1614 N N . GLY A 1 204 ? -30.216 5.274 13.066 1.00 89.12 204 GLY A N 1
ATOM 1615 C CA . GLY A 1 204 ? -30.568 5.239 11.653 1.00 89.12 204 GLY A CA 1
ATOM 1616 C C . GLY A 1 204 ? -29.405 5.722 10.797 1.00 89.12 204 GLY A C 1
ATOM 1617 O O . GLY A 1 204 ? -28.611 6.565 11.223 1.00 89.12 204 GLY A O 1
ATOM 1618 N N . VAL A 1 205 ? -29.299 5.185 9.585 1.00 91.06 205 VAL A N 1
ATOM 1619 C CA . VAL A 1 205 ? -28.362 5.674 8.570 1.00 91.06 205 VAL A CA 1
ATOM 1620 C C . VAL A 1 205 ? -29.142 5.948 7.296 1.00 91.06 205 VAL A C 1
ATOM 1622 O O . VAL A 1 205 ? -29.679 5.024 6.689 1.00 91.06 205 VAL A O 1
ATOM 1625 N N . GLY A 1 206 ? -29.162 7.214 6.892 1.00 89.69 206 GLY A N 1
ATOM 1626 C CA . GLY A 1 206 ? -29.704 7.657 5.618 1.00 89.69 206 GLY A CA 1
ATOM 1627 C C . GLY A 1 206 ? -28.596 7.826 4.585 1.00 89.69 206 GLY A C 1
ATOM 1628 O O . GLY A 1 206 ? -27.443 8.120 4.914 1.00 89.69 206 GLY A O 1
ATOM 1629 N N . ALA A 1 207 ? -28.939 7.666 3.310 1.00 90.19 207 ALA A N 1
ATOM 1630 C CA . ALA A 1 207 ? -28.016 7.938 2.219 1.00 90.19 207 ALA A CA 1
ATOM 1631 C C . ALA A 1 207 ? -28.718 8.552 1.004 1.00 90.19 207 ALA A C 1
ATOM 1633 O O . ALA A 1 207 ? -29.889 8.289 0.746 1.00 90.19 207 ALA A O 1
ATOM 1634 N N . VAL A 1 208 ? -27.985 9.344 0.224 1.00 91.38 208 VAL A N 1
ATOM 1635 C CA . VAL A 1 208 ? -28.431 9.900 -1.057 1.00 91.38 208 VAL A CA 1
ATOM 1636 C C . VAL A 1 208 ? -27.310 9.745 -2.073 1.00 91.38 208 VAL A C 1
ATOM 1638 O O . VAL A 1 208 ? -26.186 10.198 -1.848 1.00 91.38 208 VAL A O 1
ATOM 1641 N N . LEU A 1 209 ? -27.614 9.106 -3.202 1.00 91.69 209 LEU A N 1
ATOM 1642 C CA . LEU A 1 209 ? -26.650 8.846 -4.263 1.00 91.69 209 LEU A CA 1
ATOM 1643 C C . LEU A 1 209 ? -26.863 9.825 -5.422 1.00 91.69 209 LEU A C 1
ATOM 1645 O O . LEU A 1 209 ? -27.947 9.909 -5.994 1.00 91.69 209 LEU A O 1
ATOM 1649 N N . PHE A 1 210 ? -25.810 10.537 -5.804 1.00 89.88 210 PHE A N 1
ATOM 1650 C CA . PHE A 1 210 ? -25.788 11.419 -6.963 1.00 89.88 210 PHE A CA 1
ATOM 1651 C C . PHE A 1 210 ? -25.016 10.756 -8.091 1.00 89.88 210 PHE A C 1
ATOM 1653 O O . PHE A 1 210 ? -23.859 10.362 -7.923 1.00 89.88 210 PHE A O 1
ATOM 1660 N N . GLY A 1 211 ? -25.662 10.653 -9.249 1.00 88.44 211 GLY A N 1
ATOM 1661 C CA . GLY A 1 211 ? -25.008 10.178 -10.456 1.00 88.44 211 GLY A CA 1
ATOM 1662 C C . GLY A 1 211 ? -24.180 11.263 -11.152 1.00 88.44 211 GLY A C 1
ATOM 1663 O O . GLY A 1 211 ? -24.380 12.459 -10.917 1.00 88.44 211 GLY A O 1
ATOM 1664 N N . PRO A 1 212 ? -23.327 10.859 -12.106 1.00 86.06 212 PRO A N 1
ATOM 1665 C CA . PRO A 1 212 ? -22.554 11.754 -12.975 1.00 86.06 212 PRO A CA 1
ATOM 1666 C C . PRO A 1 212 ? -23.372 12.856 -13.659 1.00 86.06 212 PRO A C 1
ATOM 1668 O O . PRO A 1 212 ? -22.905 13.967 -13.894 1.00 86.06 212 PRO A O 1
ATOM 1671 N N . ASN A 1 213 ? -24.628 12.544 -13.968 1.00 85.38 213 ASN A N 1
ATOM 1672 C CA . ASN A 1 213 ? -25.595 13.416 -14.626 1.00 85.38 213 ASN A CA 1
ATOM 1673 C C . ASN A 1 213 ? -26.333 14.358 -13.657 1.00 85.38 213 ASN A C 1
ATOM 1675 O O . ASN A 1 213 ? -27.342 14.947 -14.041 1.00 85.38 213 ASN A O 1
ATOM 1679 N N . ARG A 1 214 ? -25.870 14.474 -12.403 1.00 77.12 214 ARG A N 1
ATOM 1680 C CA . ARG A 1 214 ? -26.511 15.232 -11.313 1.00 77.12 214 ARG A CA 1
ATOM 1681 C C . ARG A 1 214 ? -27.930 14.764 -10.973 1.00 77.12 214 ARG A C 1
ATOM 1683 O O . ARG A 1 214 ? -28.656 15.482 -10.289 1.00 77.12 214 ARG A O 1
ATOM 1690 N N . ARG A 1 215 ? -28.342 13.572 -11.424 1.00 82.62 215 ARG A N 1
ATOM 1691 C CA . ARG A 1 215 ? -29.599 12.971 -10.970 1.00 82.62 215 ARG A CA 1
ATOM 1692 C C . ARG A 1 215 ? -29.420 12.411 -9.570 1.00 82.62 215 ARG A C 1
ATOM 1694 O O . ARG A 1 215 ? -28.410 11.773 -9.272 1.00 82.62 215 ARG A O 1
ATOM 1701 N N . VAL A 1 216 ? -30.432 12.656 -8.748 1.00 83.06 216 VAL A N 1
ATOM 1702 C CA . VAL A 1 216 ? -30.562 12.074 -7.419 1.00 83.06 216 VAL A CA 1
ATOM 1703 C C . VAL A 1 216 ? -31.224 10.717 -7.566 1.00 83.06 216 VAL A C 1
ATOM 1705 O O . VAL A 1 216 ? -32.286 10.603 -8.177 1.00 83.06 216 VAL A O 1
ATOM 1708 N N . TYR A 1 217 ? -30.598 9.704 -6.991 1.00 79.62 217 TYR A N 1
ATOM 1709 C CA . TYR A 1 217 ? -31.189 8.392 -6.811 1.00 79.62 217 TYR A CA 1
ATOM 1710 C C . TYR A 1 217 ? -31.541 8.277 -5.325 1.00 79.62 217 TYR A C 1
ATOM 1712 O O . TYR A 1 217 ? -30.634 8.412 -4.492 1.00 79.62 217 TYR A O 1
ATOM 1720 N N . PRO A 1 218 ? -32.833 8.116 -4.973 1.00 70.44 218 PRO A N 1
ATOM 1721 C CA . PRO A 1 218 ? -33.235 7.980 -3.579 1.00 70.44 218 PRO A CA 1
ATOM 1722 C C . PRO A 1 218 ? -32.484 6.796 -2.971 1.00 70.44 218 PRO A C 1
ATOM 1724 O O . PRO A 1 218 ? -32.461 5.704 -3.544 1.00 70.44 218 PRO A O 1
ATOM 1727 N N . GLY A 1 219 ? -31.779 7.058 -1.872 1.00 63.78 219 GLY A N 1
ATOM 1728 C CA . GLY A 1 219 ? -30.953 6.058 -1.219 1.00 63.78 219 GLY A CA 1
ATOM 1729 C C . GLY A 1 219 ? -31.738 5.203 -0.234 1.00 63.78 219 GLY A C 1
ATOM 1730 O O . GLY A 1 219 ? -32.928 5.383 0.007 1.00 63.78 219 GLY A O 1
ATOM 1731 N N . TYR A 1 220 ? -31.025 4.213 0.277 1.00 60.34 220 TYR A N 1
ATOM 1732 C CA . TYR A 1 220 ? -31.515 3.146 1.131 1.00 60.34 220 TYR A CA 1
ATOM 1733 C C . TYR A 1 220 ? -31.658 3.637 2.579 1.00 60.34 220 TYR A C 1
ATOM 1735 O O . TYR A 1 220 ? -30.709 4.223 3.100 1.00 60.34 220 TYR A O 1
ATOM 1743 N N . ASP A 1 221 ? -32.803 3.381 3.217 1.00 57.22 221 ASP A N 1
ATOM 1744 C CA . ASP A 1 221 ? -33.054 3.710 4.626 1.00 57.22 221 ASP A CA 1
ATOM 1745 C C . ASP A 1 221 ? -33.039 2.418 5.453 1.00 57.22 221 ASP A C 1
ATOM 1747 O O . ASP A 1 221 ? -33.757 1.460 5.141 1.00 57.22 221 ASP A O 1
ATOM 1751 N N . LYS A 1 222 ? -32.158 2.341 6.455 1.00 56.94 222 LYS A N 1
ATOM 1752 C CA . LYS A 1 222 ? -32.018 1.154 7.310 1.00 56.94 222 LYS A CA 1
ATOM 1753 C C . LYS A 1 222 ? -32.117 1.564 8.771 1.00 56.94 222 LYS A C 1
ATOM 1755 O O . LYS A 1 222 ? -31.196 2.161 9.325 1.00 56.94 222 LYS A O 1
ATOM 1760 N N . GLU A 1 223 ? -33.221 1.179 9.395 1.00 56.16 223 GLU A N 1
ATOM 1761 C CA . GLU A 1 223 ? -33.440 1.341 10.828 1.00 56.16 223 GLU A CA 1
ATOM 1762 C C . GLU A 1 223 ? -32.945 0.102 11.578 1.00 56.16 223 GLU A C 1
ATOM 1764 O O . GLU A 1 223 ? -33.256 -1.035 11.208 1.00 56.16 223 GLU A O 1
ATOM 1769 N N . GLN A 1 224 ? -32.180 0.303 12.651 1.00 53.06 224 GLN A N 1
ATOM 1770 C CA . GLN A 1 224 ? -31.812 -0.770 13.572 1.00 53.06 224 GLN A CA 1
ATOM 1771 C C . GLN A 1 224 ? -32.055 -0.322 15.015 1.00 53.06 224 GLN A C 1
ATOM 1773 O O . GLN A 1 224 ? -31.547 0.703 15.466 1.00 53.06 224 GLN A O 1
ATOM 1778 N N . ARG A 1 225 ? -32.830 -1.118 15.762 1.00 42.06 225 ARG A N 1
ATOM 1779 C CA . ARG A 1 225 ? -32.881 -1.026 17.226 1.00 42.06 225 ARG A CA 1
ATOM 1780 C C . ARG A 1 225 ? -31.621 -1.674 17.790 1.00 42.06 225 ARG A C 1
ATOM 1782 O O . ARG A 1 225 ? -31.291 -2.792 17.395 1.00 42.06 225 ARG A O 1
ATOM 1789 N N . ALA A 1 226 ? -30.926 -0.986 18.689 1.00 49.12 226 ALA A N 1
ATOM 1790 C CA . ALA A 1 226 ? -29.816 -1.580 19.419 1.00 49.12 226 ALA A CA 1
ATOM 1791 C C . ALA A 1 226 ? -30.365 -2.668 20.360 1.00 49.12 226 ALA A C 1
ATOM 1793 O O . ALA A 1 226 ? -31.307 -2.410 21.112 1.00 49.12 226 ALA A O 1
ATOM 1794 N N . ALA A 1 227 ? -29.817 -3.880 20.241 1.00 42.00 227 ALA A N 1
ATOM 1795 C CA . ALA A 1 227 ? -30.095 -5.011 21.127 1.00 42.00 227 ALA A CA 1
ATOM 1796 C C . ALA A 1 227 ? -29.356 -4.866 22.462 1.00 42.00 227 ALA A C 1
ATOM 1798 O O . ALA A 1 227 ? -28.214 -4.346 22.443 1.00 42.00 227 ALA A O 1
#

Foldseek 3Di:
DPPPDVVQVVLVCCCCPVVVWQWHDDPPQIDTDDDPVCQVVSLVVVVVVCVVVVHDDDCDDDSNDRDDQWDDDPQWIWHNVCVVVQKIWIAGDPVLLVVLLVLLVVCLVVQKDALVSLVVNLVSLVVRVVFFPDCVLVVLSVVSVVCSVVHPGTGGDDPVNSVSSVVSSVCSVPTGTDMDGDDDLWDKDKDKDKDDDVVQQWIKIAIWIATSVRDIDGDDIDIDRHD

pLDDT: mean 84.28, std 12.87, range [25.86, 96.62]

Radius of gyration: 23.8 Å; chains: 1; bounding box: 70×29×57 Å